Protein AF-A0A7D9IBE4-F1 (afdb_monomer_lite)

Secondary structure (DSSP, 8-state):
-HHHHHHHHHGGGEEEHHHHEEEEEESSHHHHH-GGG-B--S--HHHH-TT-EEESEES-EEEEEEETTT--EEEEEE-SEE--TTTTTTPPPP-HHHHHHTTSPS---S-------EEEEEEEEEE-TTSTTHHHHHHHHTHHHHHHSTT-----TT-TTEEEEEEEEEEEETTEEEEEEEEEEEEEEEEETTTEEEEEEEEEEE-GGGTTSS--

Foldseek 3Di:
DVVVVLVVVQVQQKDQQQVQEWEAQDQFPVSVVDSVRTDTFPDDCVQVNPVSIWGFFHPKHWYWYAPQFQRQTATDIDGPGGHDCVSVVNDHGDPNCCSLVVQAQPDRDHDDDGWDWDDKDKDKDKDALPPPCVVVSVSSVLSSCSRYPPPDDDDDRVDRQKIKMWMWIWTDIPNDIGTGTQWIWIWGFDDDPPGHTDTDIDDTDGDPVNPPPPPD

Organism: Paramuricea clavata (NCBI:txid317549)

Radius of gyration: 20.22 Å; chains: 1; bounding box: 66×34×60 Å

Sequence (216 aa):
MAVTLANNKLEEYKCDANSALHIKLVTNEKDVFDQDKSFHPDMSHQVFGDSEVIFGYKNLEVQLYYHAGSLLTYLGVKYDGMVDKSFSEGVEPDDIISKVADFLAPGCCSNLDHYTVAEQTYQVYKADVTTPNFRKYHKRLQTFVLWYIDAASFLDMDDDRWDFFLMYKKFREAGTTTYSIVGYMTAYRYYAYPDMKRPRISQFLILPPFQKIGLG

pLDDT: mean 82.36, std 15.06, range [28.06, 96.75]

Structure (mmCIF, N/CA/C/O backbone):
data_AF-A0A7D9IBE4-F1
#
_entry.id   AF-A0A7D9IBE4-F1
#
loop_
_atom_site.group_PDB
_atom_site.id
_atom_site.type_symbol
_atom_site.label_atom_id
_atom_site.label_alt_id
_atom_site.label_comp_id
_atom_site.label_asym_id
_atom_site.label_entity_id
_atom_site.label_seq_id
_atom_site.pdbx_PDB_ins_code
_atom_site.Cartn_x
_atom_site.Cartn_y
_atom_site.Cartn_z
_atom_site.occupancy
_atom_site.B_iso_or_equiv
_atom_site.auth_seq_id
_atom_site.auth_comp_id
_atom_site.auth_asym_id
_atom_site.auth_atom_id
_atom_site.pdbx_PDB_model_num
ATOM 1 N N . MET A 1 1 ? -40.081 1.923 17.343 1.00 46.16 1 MET A N 1
ATOM 2 C CA . MET A 1 1 ? -39.289 2.815 18.221 1.00 46.16 1 MET A CA 1
ATOM 3 C C . MET A 1 1 ? -38.057 2.125 18.811 1.00 46.16 1 MET A C 1
ATOM 5 O O . MET A 1 1 ? -36.990 2.699 18.679 1.00 46.16 1 MET A O 1
ATOM 9 N N . ALA A 1 2 ? -38.137 0.909 19.374 1.00 49.31 2 ALA A N 1
ATOM 10 C CA . ALA A 1 2 ? -36.952 0.203 19.904 1.00 49.31 2 ALA A CA 1
ATOM 11 C C . ALA A 1 2 ? -35.916 -0.201 18.825 1.00 49.31 2 ALA A C 1
ATOM 13 O O . ALA A 1 2 ? -34.731 0.061 18.994 1.00 49.31 2 ALA A O 1
ATOM 14 N N . VAL A 1 3 ? -36.365 -0.731 17.680 1.00 50.78 3 VAL A N 1
ATOM 15 C CA . VAL A 1 3 ? -35.491 -1.119 16.545 1.00 50.78 3 VAL A CA 1
ATOM 16 C C . VAL A 1 3 ? -34.743 0.087 15.953 1.00 50.78 3 VAL A C 1
ATOM 18 O O . VAL A 1 3 ? -33.579 -0.001 15.587 1.00 50.78 3 VAL A O 1
ATOM 21 N N . THR A 1 4 ? -35.385 1.257 15.927 1.00 50.75 4 THR A N 1
ATOM 22 C CA . THR A 1 4 ? -34.812 2.502 15.389 1.00 50.75 4 THR A CA 1
ATOM 23 C C . THR A 1 4 ? -33.720 3.084 16.297 1.00 50.75 4 THR A C 1
ATOM 25 O O . THR A 1 4 ? -32.778 3.690 15.804 1.00 50.75 4 THR A O 1
ATOM 28 N N . LEU A 1 5 ? -33.819 2.875 17.617 1.00 50.22 5 LEU A N 1
ATOM 29 C CA . LEU A 1 5 ? -32.806 3.283 18.600 1.00 50.22 5 LEU A CA 1
ATOM 30 C C . LEU A 1 5 ? -31.610 2.318 18.646 1.00 50.22 5 LEU A C 1
ATOM 32 O O . LEU A 1 5 ? -30.493 2.767 18.883 1.00 50.22 5 LEU A O 1
ATOM 36 N N . ALA A 1 6 ? -31.834 1.018 18.415 1.00 54.47 6 ALA A N 1
ATOM 37 C CA . ALA A 1 6 ? -30.772 0.013 18.330 1.00 54.47 6 ALA A CA 1
ATOM 38 C C . ALA A 1 6 ? -29.918 0.189 17.063 1.00 54.47 6 ALA A C 1
ATOM 40 O O . ALA A 1 6 ? -28.696 0.243 17.168 1.00 54.47 6 ALA A O 1
ATOM 41 N N . ASN A 1 7 ? -30.548 0.410 15.898 1.00 58.00 7 ASN A N 1
ATOM 42 C CA . ASN A 1 7 ? -29.823 0.718 14.657 1.00 58.00 7 ASN A CA 1
ATOM 43 C C . ASN A 1 7 ? -28.928 1.955 14.816 1.00 58.00 7 ASN A C 1
ATOM 45 O O . ASN A 1 7 ? -27.759 1.916 14.460 1.00 58.00 7 ASN A O 1
ATOM 49 N N . ASN A 1 8 ? -29.439 3.022 15.438 1.00 62.88 8 ASN A N 1
ATOM 50 C CA . ASN A 1 8 ? -28.690 4.271 15.611 1.00 62.88 8 ASN A CA 1
ATOM 51 C C . ASN A 1 8 ? -27.482 4.143 16.567 1.00 62.88 8 ASN A C 1
ATOM 53 O O . ASN A 1 8 ? -26.588 4.981 16.537 1.00 62.88 8 ASN A O 1
ATOM 57 N N . LYS A 1 9 ? -27.447 3.105 17.417 1.00 71.25 9 LYS A N 1
ATOM 58 C CA . LYS A 1 9 ? -26.309 2.791 18.301 1.00 71.25 9 LYS A CA 1
ATOM 59 C C . LYS A 1 9 ? -25.254 1.897 17.650 1.00 71.25 9 LYS A C 1
ATOM 61 O O . LYS A 1 9 ? -24.138 1.846 18.142 1.00 71.25 9 LYS A O 1
ATOM 66 N N . LEU A 1 10 ? -25.589 1.172 16.584 1.00 83.38 10 LEU A N 1
ATOM 67 C CA . LEU A 1 10 ? -24.620 0.345 15.858 1.00 83.38 10 LEU A CA 1
ATOM 68 C C . LEU A 1 10 ? -23.901 1.131 14.758 1.00 83.38 10 LEU A C 1
ATOM 70 O O . LEU A 1 10 ? -22.798 0.756 14.376 1.00 83.38 10 LEU A O 1
ATOM 74 N N . GLU A 1 11 ? -24.483 2.238 14.291 1.00 85.69 11 GLU A N 1
ATOM 75 C CA . GLU A 1 11 ? -23.843 3.121 13.307 1.00 85.69 11 GLU A CA 1
ATOM 76 C C . GLU A 1 11 ? -22.510 3.700 13.806 1.00 85.69 11 GLU A C 1
ATOM 78 O O . GLU A 1 11 ? -21.566 3.790 13.034 1.00 85.69 11 GLU A O 1
ATOM 83 N N . GLU A 1 12 ? -22.370 4.001 15.102 1.00 89.31 12 GLU A N 1
ATOM 84 C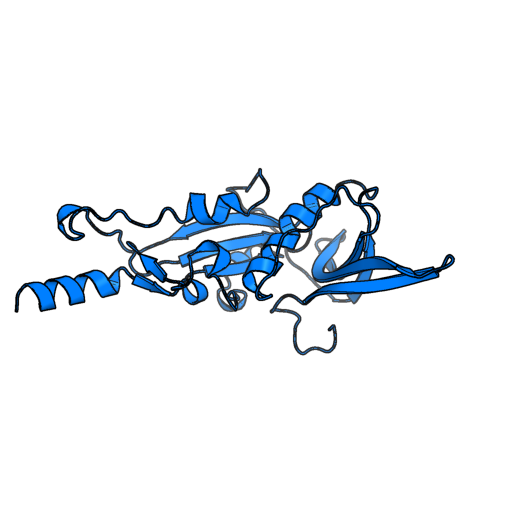 CA . GLU A 1 12 ? -21.091 4.471 15.674 1.00 89.31 12 GLU A CA 1
ATOM 85 C C . GLU A 1 12 ? -19.975 3.408 15.678 1.00 89.31 12 GLU A C 1
ATOM 87 O O . GLU A 1 12 ? -18.822 3.740 15.944 1.00 89.31 12 GLU A O 1
ATOM 92 N N . TYR A 1 13 ? -20.307 2.145 15.387 1.00 91.94 13 TYR A N 1
ATOM 93 C CA . TYR A 1 13 ? -19.353 1.043 15.240 1.00 91.94 13 TYR A CA 1
ATOM 94 C C . TYR A 1 13 ? -19.076 0.684 13.775 1.00 91.94 13 TYR A C 1
ATOM 96 O O . TYR A 1 13 ? -18.416 -0.321 13.508 1.00 91.94 13 TYR A O 1
ATOM 104 N N . LYS A 1 14 ? -19.607 1.455 12.822 1.00 93.31 14 LYS A N 1
ATOM 105 C CA . LYS A 1 14 ? -19.273 1.335 11.404 1.00 93.31 14 LYS A CA 1
ATOM 106 C C . LYS A 1 14 ? -18.267 2.416 11.054 1.00 93.31 14 LYS A C 1
ATOM 108 O O . LYS A 1 14 ? -18.533 3.603 11.222 1.00 93.31 14 LYS A O 1
ATOM 113 N N . CYS A 1 15 ? -17.114 2.002 10.561 1.00 94.88 15 CYS A N 1
ATOM 114 C CA . CYS A 1 15 ? -16.086 2.903 10.070 1.00 94.88 15 CYS A CA 1
ATOM 115 C C . CYS A 1 15 ? -15.947 2.725 8.562 1.00 94.88 15 CYS A C 1
ATOM 117 O O . CYS A 1 15 ? -15.924 1.600 8.070 1.00 94.88 15 CYS A O 1
ATOM 119 N N . ASP A 1 16 ? -15.844 3.832 7.834 1.00 96.75 16 ASP A N 1
ATOM 120 C CA . ASP A 1 16 ? -15.422 3.802 6.437 1.00 96.75 16 ASP A CA 1
ATOM 121 C C . ASP A 1 16 ? -13.960 3.328 6.381 1.00 96.75 16 ASP A C 1
ATOM 123 O O . ASP A 1 16 ? -13.085 3.866 7.061 1.00 96.75 16 ASP A O 1
ATOM 127 N N . ALA A 1 17 ? -13.703 2.267 5.622 1.00 95.56 17 ALA A N 1
ATOM 128 C CA . ALA A 1 17 ? -12.411 1.599 5.577 1.00 95.56 17 ALA A CA 1
ATOM 129 C C . ALA A 1 17 ? -11.320 2.491 4.971 1.00 95.56 17 ALA A C 1
ATOM 131 O O . ALA A 1 17 ? -10.169 2.438 5.410 1.00 95.56 17 ALA A O 1
ATOM 132 N N .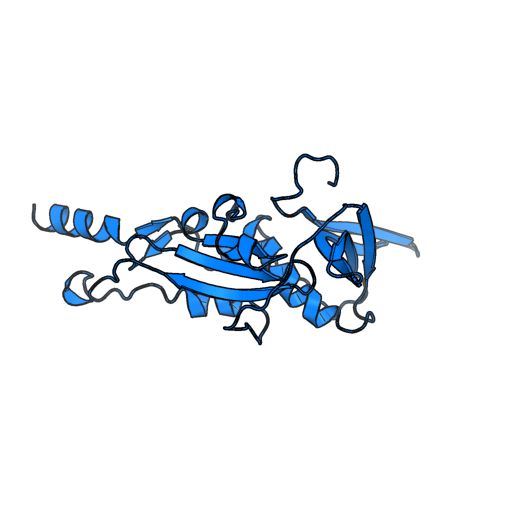 ASN A 1 18 ? -11.679 3.330 3.994 1.00 96.12 18 ASN A N 1
ATOM 133 C CA . ASN A 1 18 ? -10.719 4.184 3.305 1.00 96.12 18 ASN A CA 1
ATOM 134 C C . ASN A 1 18 ? -10.178 5.278 4.238 1.00 96.12 18 ASN A C 1
ATOM 136 O O . ASN A 1 18 ? -8.977 5.533 4.281 1.00 96.12 18 ASN A O 1
ATOM 140 N N . SER A 1 19 ? -11.049 5.876 5.047 1.00 95.75 19 SER A N 1
ATOM 141 C CA . SER A 1 19 ? -10.667 6.856 6.067 1.00 95.75 19 SER A CA 1
ATOM 142 C C . SER A 1 19 ? -10.036 6.222 7.309 1.00 95.75 19 SER A C 1
ATOM 144 O O . SER A 1 19 ? -9.113 6.806 7.871 1.00 95.75 19 SER A O 1
ATOM 146 N N . ALA A 1 20 ? -10.466 5.024 7.716 1.00 95.69 20 ALA A N 1
ATOM 147 C CA . ALA A 1 20 ? -9.906 4.329 8.877 1.00 95.69 20 ALA A CA 1
ATOM 148 C C . ALA A 1 20 ? -8.494 3.767 8.631 1.00 95.69 20 ALA A C 1
ATOM 150 O O . ALA A 1 20 ? -7.743 3.566 9.587 1.00 95.69 20 ALA A O 1
ATOM 151 N N . LEU A 1 21 ? -8.116 3.485 7.377 1.00 95.81 21 LEU A N 1
ATOM 152 C CA . LEU A 1 21 ? -6.794 2.964 7.028 1.00 95.81 21 LEU A CA 1
ATOM 153 C C . LEU A 1 21 ? -5.781 4.096 6.819 1.00 95.81 21 LEU A C 1
ATOM 155 O O . LEU A 1 21 ? -5.838 4.839 5.842 1.00 95.81 21 LEU A O 1
ATOM 159 N N . HIS A 1 22 ? -4.801 4.172 7.713 1.00 95.19 22 HIS A N 1
ATOM 160 C CA . HIS A 1 22 ? -3.710 5.138 7.694 1.00 95.19 22 HIS A CA 1
ATOM 161 C C . HIS A 1 22 ? -2.424 4.493 7.179 1.00 95.19 22 HIS A C 1
ATOM 163 O O . HIS A 1 22 ? -1.788 3.692 7.871 1.00 95.19 22 HIS A O 1
ATOM 169 N N . ILE A 1 23 ? -2.012 4.875 5.971 1.00 94.62 23 ILE A N 1
ATOM 170 C CA . ILE A 1 23 ? -0.797 4.377 5.327 1.00 94.62 23 ILE A CA 1
ATOM 171 C C . ILE A 1 23 ? 0.324 5.410 5.461 1.00 94.62 23 ILE A C 1
ATOM 173 O O . ILE A 1 23 ? 0.116 6.602 5.242 1.00 94.62 23 ILE A O 1
ATOM 177 N N . LYS A 1 24 ? 1.541 4.964 5.802 1.00 92.06 24 LYS A N 1
ATOM 178 C CA . LYS A 1 24 ? 2.731 5.835 5.872 1.00 92.06 24 LYS A CA 1
ATOM 179 C C . LYS A 1 24 ? 3.953 5.200 5.228 1.00 92.06 24 LYS A C 1
ATOM 181 O O . LYS A 1 24 ? 4.199 4.006 5.384 1.00 92.06 24 LYS A O 1
ATOM 186 N N . LEU A 1 25 ? 4.767 6.037 4.585 1.00 87.19 25 LEU A N 1
ATOM 187 C CA . LEU A 1 25 ? 6.150 5.715 4.230 1.00 87.19 25 LEU A CA 1
ATOM 188 C C . LEU A 1 25 ? 7.069 6.331 5.283 1.00 87.19 25 LEU A C 1
ATOM 190 O O . LEU A 1 25 ? 7.409 7.512 5.221 1.00 87.19 25 LEU A O 1
ATOM 194 N N . VAL A 1 26 ? 7.442 5.524 6.268 1.00 82.88 26 VAL A N 1
ATOM 195 C CA . VAL A 1 26 ? 8.263 5.949 7.399 1.00 82.88 26 VAL A CA 1
ATOM 196 C C . VAL A 1 26 ? 9.717 5.972 6.951 1.00 82.88 26 VAL A C 1
ATOM 198 O O . VAL A 1 26 ? 10.293 4.935 6.612 1.00 82.88 26 VAL A O 1
ATOM 201 N N . THR A 1 27 ? 10.296 7.170 6.913 1.00 79.06 27 THR A N 1
ATOM 202 C CA . THR A 1 27 ? 11.745 7.344 6.749 1.00 79.06 27 THR A CA 1
ATOM 203 C C . THR A 1 27 ? 12.436 7.473 8.091 1.00 79.06 27 THR A C 1
ATOM 205 O O . THR A 1 27 ? 13.571 7.049 8.204 1.00 79.06 27 THR A O 1
ATOM 208 N N . ASN A 1 28 ? 11.737 8.036 9.083 1.00 72.31 28 ASN A N 1
ATOM 209 C CA . ASN A 1 28 ? 12.266 8.323 10.406 1.00 72.31 28 ASN A CA 1
ATOM 210 C C . ASN A 1 28 ? 11.213 8.182 11.505 1.00 72.31 28 ASN A C 1
ATOM 212 O O . ASN A 1 28 ? 10.017 8.236 11.238 1.00 72.31 28 ASN A O 1
ATOM 216 N N . GLU A 1 29 ? 11.651 8.086 12.759 1.00 73.88 29 GLU A N 1
ATOM 217 C CA . GLU A 1 29 ? 10.753 7.955 13.915 1.00 73.88 29 GLU A CA 1
ATOM 218 C C . GLU A 1 29 ? 9.739 9.094 14.057 1.00 73.88 29 GLU A C 1
ATOM 220 O O . GLU A 1 29 ? 8.606 8.855 14.468 1.00 73.88 29 GLU A O 1
ATOM 225 N N . LYS A 1 30 ? 10.099 10.332 13.698 1.00 78.00 30 LYS A N 1
ATOM 226 C CA . LYS A 1 30 ? 9.158 11.457 13.794 1.00 78.00 30 LYS A CA 1
ATOM 227 C C . LYS A 1 30 ? 7.992 11.272 12.825 1.00 78.00 30 LYS A C 1
ATOM 229 O O . LYS A 1 30 ? 6.875 11.623 13.180 1.00 78.00 30 LYS A O 1
ATOM 234 N N . ASP A 1 31 ? 8.224 10.648 11.667 1.00 83.81 31 ASP A N 1
ATOM 235 C CA . ASP A 1 31 ? 7.174 10.358 10.679 1.00 83.81 31 ASP A CA 1
ATOM 236 C C . ASP A 1 31 ? 6.079 9.442 11.242 1.00 83.81 31 ASP A C 1
ATOM 238 O O . ASP A 1 31 ? 4.925 9.508 10.824 1.00 83.81 31 ASP A O 1
ATOM 242 N N . VAL A 1 32 ? 6.429 8.587 12.206 1.00 81.31 32 VAL A N 1
ATOM 243 C CA . VAL A 1 32 ? 5.496 7.655 12.855 1.00 81.31 32 VAL A CA 1
ATOM 244 C C . VAL A 1 32 ? 4.415 8.434 13.596 1.00 81.31 32 VAL A C 1
ATOM 246 O O . VAL A 1 32 ? 3.227 8.119 13.482 1.00 81.31 32 VAL A O 1
ATOM 249 N N . PHE A 1 33 ? 4.831 9.478 14.311 1.00 82.62 33 PHE A N 1
ATOM 250 C CA . PHE A 1 33 ? 3.966 10.335 15.119 1.00 82.62 33 PHE A CA 1
ATOM 251 C C . PHE A 1 33 ? 3.384 11.515 14.328 1.00 82.62 33 PHE A C 1
ATOM 253 O O . PHE A 1 33 ? 2.410 12.118 14.766 1.00 82.62 33 PHE A O 1
ATOM 260 N N . ASP A 1 34 ? 3.942 11.819 13.157 1.00 86.62 34 ASP A N 1
ATOM 261 C CA . ASP A 1 34 ? 3.478 12.873 12.258 1.00 86.62 34 ASP A CA 1
ATOM 262 C C . ASP A 1 34 ? 2.220 12.424 11.498 1.00 86.62 34 ASP A C 1
ATOM 264 O O . ASP A 1 34 ? 2.279 11.567 10.609 1.00 86.62 34 ASP A O 1
ATOM 268 N N . GLN A 1 35 ? 1.059 12.955 11.883 1.00 83.75 35 GLN A N 1
ATOM 269 C CA . GLN A 1 35 ? -0.224 12.616 11.261 1.00 83.75 35 GLN A CA 1
ATOM 270 C C . GLN A 1 35 ? -0.324 13.119 9.814 1.00 83.75 35 GLN A C 1
ATOM 272 O O . GLN A 1 35 ? -0.943 12.438 8.998 1.00 83.75 35 GLN A O 1
ATOM 277 N N . ASP A 1 36 ? 0.367 14.208 9.461 1.00 89.19 36 ASP A N 1
ATOM 278 C CA . ASP A 1 36 ? 0.301 14.824 8.127 1.00 89.19 36 ASP A CA 1
ATOM 279 C C . ASP A 1 36 ? 1.000 13.977 7.052 1.00 89.19 36 ASP A C 1
ATOM 281 O O . ASP A 1 36 ? 0.819 14.185 5.852 1.00 89.19 36 ASP A O 1
ATOM 285 N N . LYS A 1 37 ? 1.804 12.993 7.472 1.00 87.56 37 LYS A N 1
ATOM 286 C CA . LYS A 1 37 ? 2.448 12.016 6.579 1.00 87.56 37 LYS A CA 1
ATOM 287 C C . LYS A 1 37 ? 1.604 10.783 6.302 1.00 87.56 37 LYS A C 1
ATOM 289 O O . LYS A 1 37 ? 2.029 9.928 5.520 1.00 87.56 37 LYS A O 1
ATOM 294 N N . SER A 1 38 ? 0.446 10.676 6.950 1.00 92.44 38 SER A N 1
ATOM 295 C CA . SER A 1 38 ? -0.538 9.658 6.620 1.00 92.44 38 SER A CA 1
ATOM 296 C C . SER A 1 38 ? -1.184 9.971 5.282 1.00 92.44 38 SER A C 1
ATOM 298 O O . SER A 1 38 ? -1.536 11.110 4.988 1.00 92.44 38 SER A O 1
ATOM 300 N N . PHE A 1 39 ? -1.385 8.935 4.489 1.00 94.62 39 PHE A N 1
ATOM 301 C CA . PHE A 1 39 ? -2.239 8.976 3.319 1.00 94.62 39 PHE A CA 1
ATOM 302 C C . PHE A 1 39 ? -3.187 7.778 3.353 1.00 94.62 39 PHE A C 1
ATOM 304 O O . PHE A 1 39 ? -2.954 6.807 4.075 1.00 94.62 39 PHE A O 1
ATOM 311 N N . HIS A 1 40 ? -4.272 7.879 2.600 1.00 95.69 40 HIS A N 1
ATOM 312 C CA . HIS A 1 40 ? -5.367 6.918 2.619 1.00 95.69 40 HIS A CA 1
ATOM 313 C C . HIS A 1 40 ? -5.406 6.129 1.306 1.00 95.69 40 HIS A C 1
ATOM 315 O O . HIS A 1 40 ? -4.880 6.610 0.291 1.00 95.69 40 HIS A O 1
ATOM 321 N N . PRO A 1 41 ? -5.938 4.899 1.309 1.00 94.62 41 PRO A N 1
ATOM 322 C CA . PRO A 1 41 ? -6.287 4.210 0.073 1.00 94.62 41 PRO A CA 1
ATOM 323 C C . PRO A 1 41 ? -7.354 5.004 -0.699 1.00 94.62 41 PRO A C 1
ATOM 325 O O . PRO A 1 41 ? -8.192 5.674 -0.096 1.00 94.62 41 PRO A O 1
ATOM 328 N N . ASP A 1 42 ? -7.335 4.904 -2.029 1.00 92.06 42 ASP A N 1
ATOM 329 C CA . ASP A 1 42 ? -8.443 5.408 -2.855 1.00 92.06 42 ASP A CA 1
ATOM 330 C C . ASP A 1 42 ? -9.616 4.416 -2.854 1.00 92.06 42 ASP A C 1
ATOM 332 O O . ASP A 1 42 ? -10.765 4.803 -3.051 1.00 92.06 42 ASP A O 1
ATOM 336 N N . MET A 1 43 ? -9.307 3.134 -2.647 1.00 93.31 43 MET A N 1
ATOM 337 C CA . MET A 1 43 ? -10.255 2.029 -2.594 1.00 93.31 43 MET A CA 1
ATOM 338 C C . MET A 1 43 ? -9.736 0.928 -1.674 1.00 93.31 43 MET A C 1
ATOM 340 O O . MET A 1 43 ? -8.533 0.698 -1.563 1.00 93.31 43 MET A O 1
ATOM 344 N N . SER A 1 44 ? -10.645 0.206 -1.041 1.00 93.81 44 SER A N 1
ATOM 345 C CA . SER A 1 44 ? -10.340 -0.874 -0.108 1.00 93.81 44 SER A CA 1
ATOM 346 C C . SER A 1 44 ? -11.283 -2.072 -0.231 1.00 93.81 44 SER A C 1
ATOM 348 O O . SER A 1 44 ? -11.151 -3.039 0.523 1.00 93.81 44 SER A O 1
ATOM 350 N N . HIS A 1 45 ? -12.174 -2.066 -1.228 1.00 91.25 45 HIS A N 1
ATOM 351 C CA . HIS A 1 45 ? -13.156 -3.123 -1.471 1.00 91.25 45 HIS A CA 1
ATOM 352 C C . HIS A 1 45 ? -12.537 -4.509 -1.671 1.00 91.25 45 HIS A C 1
ATOM 354 O O . HIS A 1 45 ? -13.126 -5.516 -1.287 1.00 91.25 45 HIS A O 1
ATOM 360 N N . GLN A 1 46 ? -11.317 -4.578 -2.208 1.00 88.56 46 GLN A N 1
ATOM 361 C CA . GLN A 1 46 ? -10.604 -5.845 -2.377 1.00 88.56 46 GLN A CA 1
ATOM 362 C C . GLN A 1 46 ? -10.220 -6.503 -1.040 1.00 88.56 46 GLN A C 1
ATOM 364 O O . GLN A 1 46 ? -9.999 -7.712 -1.002 1.00 88.56 46 GLN A O 1
ATOM 369 N N . VAL A 1 47 ? -10.156 -5.729 0.050 1.00 90.38 47 VAL A N 1
ATOM 370 C CA . VAL A 1 47 ? -9.776 -6.201 1.393 1.00 90.38 47 VAL A CA 1
ATOM 371 C C . VAL A 1 47 ? -10.964 -6.204 2.357 1.00 90.38 47 VAL A C 1
ATOM 373 O O . VAL A 1 47 ? -11.144 -7.161 3.110 1.00 90.38 47 VAL A O 1
ATOM 376 N N . PHE A 1 48 ? -11.800 -5.165 2.329 1.00 93.19 48 PHE A N 1
ATOM 377 C CA . PHE A 1 48 ? -12.936 -5.009 3.247 1.00 93.19 48 PHE A CA 1
ATOM 378 C C . PHE A 1 48 ? -14.306 -5.258 2.595 1.00 93.19 48 PHE A C 1
ATOM 380 O O . PHE A 1 48 ? -15.332 -5.094 3.251 1.00 93.19 48 PHE A O 1
ATOM 387 N N . GLY A 1 49 ? -14.333 -5.729 1.345 1.00 91.38 49 GLY A N 1
ATOM 388 C CA . GLY A 1 49 ? -15.554 -6.016 0.592 1.00 91.38 49 GLY A CA 1
ATOM 389 C C . GLY A 1 49 ? -16.196 -4.770 -0.023 1.00 91.38 49 GLY A C 1
ATOM 390 O O . GLY A 1 49 ? -15.847 -3.643 0.313 1.00 91.38 49 GLY A O 1
ATOM 391 N N . ASP A 1 50 ? -17.171 -4.978 -0.909 1.00 91.31 50 ASP A N 1
ATOM 392 C CA . ASP A 1 50 ? -17.751 -3.940 -1.784 1.00 91.31 50 ASP A CA 1
ATOM 393 C C . ASP A 1 50 ? -18.327 -2.713 -1.062 1.00 91.31 50 ASP A C 1
ATOM 395 O O . ASP A 1 50 ? -18.443 -1.647 -1.660 1.00 91.31 50 ASP A O 1
ATOM 399 N N . SER A 1 51 ? -18.717 -2.848 0.210 1.00 92.31 51 SER A N 1
ATOM 400 C CA . SER A 1 51 ? -19.224 -1.720 0.995 1.00 92.31 51 SER A CA 1
ATOM 401 C C . SER A 1 51 ? -18.128 -0.812 1.548 1.00 92.31 51 SER A C 1
ATOM 403 O O . SER A 1 51 ? -18.468 0.268 2.011 1.00 92.31 51 SER A O 1
ATOM 405 N N . GLU A 1 52 ? -16.864 -1.253 1.561 1.00 94.31 52 GLU A N 1
ATOM 406 C CA . GLU A 1 52 ? -15.717 -0.519 2.125 1.00 94.31 52 GLU A CA 1
ATOM 407 C C . GLU A 1 52 ? -15.984 -0.019 3.555 1.00 94.31 52 GLU A C 1
ATOM 409 O O . GLU A 1 52 ? -15.600 1.078 3.950 1.00 94.31 52 GLU A O 1
ATOM 414 N N . VAL A 1 53 ? -16.669 -0.845 4.350 1.00 95.50 53 VAL A N 1
ATOM 415 C CA . VAL A 1 53 ? -17.052 -0.550 5.734 1.00 95.50 53 VAL A CA 1
ATOM 416 C C . VAL A 1 53 ? -16.481 -1.627 6.637 1.00 95.50 53 VAL A C 1
ATOM 418 O O . VAL A 1 53 ? -16.635 -2.815 6.367 1.00 95.50 53 VAL A O 1
ATOM 421 N N . ILE A 1 54 ? -15.865 -1.190 7.729 1.00 95.69 54 ILE A N 1
ATOM 422 C CA . ILE A 1 54 ? -15.389 -2.039 8.815 1.00 95.69 54 ILE A CA 1
ATOM 423 C C . ILE A 1 54 ? -16.387 -1.934 9.963 1.00 95.69 54 ILE A C 1
ATOM 425 O O . ILE A 1 54 ? -16.682 -0.837 10.445 1.00 95.69 54 ILE A O 1
ATOM 429 N N . PHE A 1 55 ? -16.911 -3.071 10.408 1.00 94.75 55 PHE A N 1
ATOM 430 C CA . PHE A 1 55 ? -17.877 -3.142 11.495 1.00 94.75 55 PHE A CA 1
ATOM 431 C C . PHE A 1 55 ? -17.241 -3.577 12.819 1.00 94.75 55 PHE A C 1
ATOM 433 O O . PHE A 1 55 ? -16.401 -4.473 12.881 1.00 94.75 55 PHE A O 1
ATOM 440 N N . GLY A 1 56 ? -17.730 -2.981 13.905 1.00 93.31 56 GLY A N 1
ATOM 441 C CA . GLY A 1 56 ? -17.519 -3.438 15.273 1.00 93.31 56 GLY A CA 1
ATOM 442 C C . GLY A 1 56 ? -16.584 -2.571 16.108 1.00 93.31 56 GLY A C 1
ATOM 443 O O . GLY A 1 56 ? -16.312 -2.935 17.251 1.00 93.31 56 GLY A O 1
ATOM 444 N N . TYR A 1 57 ? -16.140 -1.420 15.599 1.00 94.75 57 TYR A N 1
ATOM 445 C CA . TYR A 1 57 ? -15.140 -0.571 16.253 1.00 94.75 57 TYR A CA 1
ATOM 446 C C . TYR A 1 57 ? -15.564 0.897 16.264 1.00 94.75 57 TYR A C 1
ATOM 448 O O . TYR A 1 57 ? -16.049 1.407 15.260 1.00 94.75 57 TYR A O 1
ATOM 456 N N . LYS A 1 58 ? -15.350 1.587 17.390 1.00 93.00 58 LYS A N 1
ATOM 457 C CA . LYS A 1 58 ? -15.496 3.047 17.489 1.00 93.00 58 LYS A CA 1
ATOM 458 C C . LYS A 1 58 ? -14.154 3.727 17.290 1.00 93.00 58 LYS A C 1
ATOM 460 O O . LYS A 1 58 ? -13.176 3.305 17.908 1.00 93.00 58 LYS A O 1
ATOM 465 N N . ASN A 1 59 ? -14.142 4.819 16.524 1.00 92.00 59 ASN A N 1
ATOM 466 C CA . ASN A 1 59 ? -12.944 5.623 16.252 1.00 92.00 59 ASN A CA 1
ATOM 467 C C . ASN A 1 59 ? -11.763 4.740 15.824 1.00 92.00 59 ASN A C 1
ATOM 469 O O . ASN A 1 59 ? -10.678 4.794 16.400 1.00 92.00 59 ASN A O 1
ATOM 473 N N . LEU A 1 60 ? -12.031 3.854 14.865 1.00 96.12 60 LEU A N 1
ATOM 474 C CA . LEU A 1 60 ? -11.056 2.898 14.373 1.00 96.12 60 LEU A CA 1
ATOM 475 C C . LEU A 1 60 ? -9.934 3.604 13.603 1.00 96.12 60 LEU A C 1
ATOM 477 O O . LEU A 1 60 ? -10.195 4.369 12.679 1.00 96.12 60 LEU A O 1
ATOM 481 N N . GLU A 1 61 ? -8.695 3.257 13.933 1.00 94.94 61 GLU A N 1
ATOM 482 C CA . GLU A 1 61 ? -7.487 3.629 13.202 1.00 94.94 61 GLU A CA 1
ATOM 483 C C . GLU A 1 61 ? -6.688 2.351 12.900 1.00 94.94 61 GLU A C 1
ATOM 485 O O . GLU A 1 61 ? -6.129 1.707 13.795 1.00 94.94 61 GLU A O 1
ATOM 490 N N . VAL A 1 62 ? -6.625 1.975 11.623 1.00 93.75 62 VAL A N 1
ATOM 491 C CA . VAL A 1 62 ? -5.798 0.871 11.126 1.00 93.75 62 VAL A CA 1
ATOM 492 C C . VAL A 1 62 ? -4.491 1.456 10.602 1.00 93.75 62 VAL A C 1
ATOM 494 O O . VAL A 1 62 ? -4.461 2.155 9.597 1.00 93.75 62 VAL A O 1
ATOM 497 N N . GLN A 1 63 ? -3.391 1.184 11.291 1.00 92.12 63 GLN A N 1
ATOM 498 C CA . GLN A 1 63 ? -2.070 1.729 11.000 1.00 92.12 63 GLN A CA 1
ATOM 499 C C . GLN A 1 63 ? -1.278 0.756 10.128 1.00 92.12 63 GLN A C 1
ATOM 501 O O . GLN A 1 63 ? -0.798 -0.262 10.625 1.00 92.12 63 GLN A O 1
ATOM 506 N N . LEU A 1 64 ? -1.105 1.077 8.847 1.00 90.19 64 LEU A N 1
ATOM 507 C CA . LEU A 1 64 ? -0.349 0.266 7.895 1.00 90.19 64 LEU A CA 1
ATOM 508 C C . LEU A 1 64 ? 0.907 1.016 7.438 1.00 90.19 64 LEU A C 1
ATOM 510 O O . LEU A 1 64 ? 0.911 1.767 6.462 1.00 90.19 64 LEU A O 1
ATOM 514 N N . TYR A 1 65 ? 1.997 0.853 8.182 1.00 90.06 65 TYR A N 1
ATOM 515 C CA . TYR A 1 65 ? 3.216 1.633 7.974 1.00 90.06 65 TYR A CA 1
ATOM 516 C C . TYR A 1 65 ? 4.282 0.806 7.272 1.00 90.06 65 TYR A C 1
ATOM 518 O O . TYR A 1 65 ? 4.546 -0.338 7.633 1.00 90.06 65 TYR A O 1
ATOM 526 N N . TYR A 1 66 ? 4.937 1.412 6.288 1.00 85.12 66 TYR A N 1
ATOM 527 C CA . TYR A 1 66 ? 6.022 0.802 5.538 1.00 85.12 66 TYR A CA 1
ATOM 528 C C . TYR A 1 66 ? 7.304 1.581 5.776 1.00 85.12 66 TYR A C 1
ATOM 530 O O . TYR A 1 66 ? 7.341 2.799 5.597 1.00 85.12 66 TYR A O 1
ATOM 538 N N . HIS A 1 67 ? 8.389 0.880 6.095 1.00 81.12 67 HIS A N 1
ATOM 539 C CA . HIS A 1 67 ? 9.710 1.482 5.996 1.00 81.12 67 HIS A CA 1
ATOM 540 C C . HIS A 1 67 ? 9.962 1.881 4.536 1.00 81.12 67 HIS A C 1
ATOM 542 O O . HIS A 1 67 ? 9.948 1.032 3.638 1.00 81.12 67 HIS A O 1
ATOM 548 N N . ALA A 1 68 ? 10.253 3.157 4.301 1.00 81.19 68 ALA A N 1
ATOM 549 C CA . ALA A 1 68 ? 10.211 3.753 2.972 1.00 81.19 68 ALA A CA 1
ATOM 550 C C . ALA A 1 68 ? 11.154 3.079 1.953 1.00 81.19 68 ALA A C 1
ATOM 552 O O . ALA A 1 68 ? 10.835 2.996 0.773 1.00 81.19 68 ALA A O 1
ATOM 553 N N . GLY A 1 69 ? 12.302 2.554 2.394 1.00 73.56 69 GLY A N 1
ATOM 554 C CA . GLY A 1 69 ? 13.232 1.811 1.533 1.00 73.56 69 GLY A CA 1
ATOM 555 C C . GLY A 1 69 ? 12.879 0.337 1.348 1.00 73.56 69 GLY A C 1
ATOM 556 O O . GLY A 1 69 ? 12.512 -0.095 0.260 1.00 73.56 69 GLY A O 1
ATOM 557 N N . SER A 1 70 ? 13.023 -0.451 2.418 1.00 70.88 70 SER A N 1
ATOM 558 C CA . SER A 1 70 ? 12.857 -1.912 2.428 1.00 70.88 70 SER A CA 1
ATOM 559 C C . SER A 1 70 ? 11.417 -2.425 2.280 1.00 70.88 70 SER A C 1
ATOM 561 O O . SER A 1 70 ? 11.243 -3.615 1.989 1.00 70.88 70 SER A O 1
ATOM 563 N N . LEU A 1 71 ? 10.412 -1.567 2.494 1.00 81.19 71 LEU A N 1
ATOM 564 C CA . LEU A 1 71 ? 8.993 -1.915 2.607 1.00 81.19 71 LEU A CA 1
ATOM 565 C C . LEU A 1 71 ? 8.676 -2.913 3.727 1.00 81.19 71 LEU A C 1
ATOM 567 O O . LEU A 1 71 ? 7.663 -3.597 3.651 1.00 81.19 71 LEU A O 1
ATOM 571 N N . LEU A 1 72 ? 9.525 -3.035 4.755 1.00 76.12 72 LEU A N 1
ATOM 572 C CA . LEU A 1 72 ? 9.138 -3.750 5.976 1.00 76.12 72 LEU A CA 1
ATOM 573 C C . LEU A 1 72 ? 7.873 -3.116 6.556 1.00 76.12 72 LEU A C 1
ATOM 575 O O . LEU A 1 72 ? 7.805 -1.893 6.678 1.00 76.12 72 LEU A O 1
ATOM 579 N N . THR A 1 73 ? 6.890 -3.958 6.865 1.00 77.31 73 THR A N 1
ATOM 580 C CA . THR A 1 73 ? 5.530 -3.528 7.184 1.00 77.31 73 THR A CA 1
ATOM 581 C C . THR A 1 73 ? 5.251 -3.696 8.670 1.00 77.31 73 THR A C 1
ATOM 583 O O . THR A 1 73 ? 5.542 -4.743 9.255 1.00 77.31 73 THR A O 1
ATOM 586 N N . TYR A 1 74 ? 4.666 -2.658 9.250 1.00 82.75 74 TYR A N 1
ATOM 587 C CA . TYR A 1 74 ? 4.029 -2.654 10.556 1.00 82.75 74 TYR A CA 1
ATOM 588 C C . TYR A 1 74 ? 2.514 -2.551 10.350 1.00 82.75 74 TYR A C 1
ATOM 590 O O . TYR A 1 74 ? 2.057 -1.718 9.565 1.00 82.75 74 TYR A O 1
ATOM 598 N N . LEU A 1 75 ? 1.759 -3.393 11.058 1.00 84.00 75 LEU A N 1
ATOM 599 C CA . LEU A 1 75 ? 0.300 -3.359 11.108 1.00 84.00 75 LEU A CA 1
ATOM 600 C C . LEU A 1 75 ? -0.133 -3.186 12.565 1.00 84.00 75 LEU A C 1
ATOM 602 O O . LEU A 1 75 ? 0.123 -4.057 13.396 1.00 84.00 75 LEU A O 1
ATOM 606 N N . GLY A 1 76 ? -0.774 -2.062 12.866 1.00 85.12 76 GLY A N 1
ATOM 607 C CA . GLY A 1 76 ? -1.366 -1.764 14.167 1.00 85.12 76 GLY A CA 1
ATOM 608 C C . GLY A 1 76 ? -2.852 -1.459 14.034 1.00 85.12 76 GLY A C 1
ATOM 609 O O . GLY A 1 76 ? -3.294 -0.961 13.005 1.00 85.12 76 GLY A O 1
ATOM 610 N N . VAL A 1 77 ? -3.629 -1.738 15.077 1.00 90.38 77 VAL A N 1
ATOM 611 C CA . VAL A 1 77 ? -5.061 -1.418 15.133 1.00 90.38 77 VAL A CA 1
ATOM 612 C C . VAL A 1 77 ? -5.331 -0.696 16.447 1.00 90.38 77 VAL A C 1
ATOM 614 O O . VAL A 1 77 ? -4.951 -1.188 17.511 1.00 90.38 77 VAL A O 1
ATOM 617 N N . LYS A 1 78 ? -5.963 0.474 16.375 1.00 91.69 78 LYS A N 1
ATOM 618 C CA . LYS A 1 78 ? -6.402 1.260 17.533 1.00 91.69 78 LYS A CA 1
ATOM 619 C C . LYS A 1 78 ? -7.885 1.570 17.405 1.00 91.69 78 LYS A C 1
ATOM 621 O O . LYS A 1 78 ? -8.379 1.767 16.303 1.00 91.69 78 LYS A O 1
ATOM 626 N N . TYR A 1 79 ? -8.583 1.608 18.528 1.00 95.38 79 TYR A N 1
ATOM 627 C CA . TYR A 1 79 ? -9.998 1.954 18.602 1.00 95.38 79 TYR A CA 1
ATOM 628 C C . TYR A 1 79 ? -10.341 2.370 20.033 1.00 95.38 79 TYR A C 1
ATOM 630 O O . TYR A 1 79 ? -9.709 1.914 20.988 1.00 95.38 79 TYR A O 1
ATOM 638 N N . ASP A 1 80 ? -11.380 3.184 20.182 1.00 94.19 80 ASP A N 1
ATOM 639 C CA . ASP A 1 80 ? -11.853 3.658 21.490 1.00 94.19 80 ASP A CA 1
ATOM 640 C C . ASP A 1 80 ? -12.830 2.676 22.147 1.00 94.19 80 ASP A C 1
ATOM 642 O O . ASP A 1 80 ? -13.051 2.699 23.359 1.00 94.19 80 ASP A O 1
ATOM 646 N N . GLY A 1 81 ? -13.428 1.788 21.353 1.00 89.44 81 GLY A N 1
ATOM 647 C CA . GLY A 1 81 ? -14.324 0.752 21.844 1.00 89.44 81 GLY A CA 1
ATOM 648 C C . GLY A 1 81 ? -14.621 -0.301 20.787 1.00 89.44 81 GLY A C 1
ATOM 649 O O . GLY A 1 81 ? -14.551 -0.030 19.592 1.00 89.44 81 GLY A O 1
ATOM 650 N N . MET A 1 82 ? -14.978 -1.497 21.245 1.00 90.75 82 MET A N 1
ATOM 651 C CA . MET A 1 82 ? -15.401 -2.616 20.405 1.00 90.75 82 MET A CA 1
ATOM 652 C C . MET A 1 82 ? -16.858 -2.958 20.722 1.00 90.75 82 MET A C 1
ATOM 654 O O . MET A 1 82 ? -17.299 -2.768 21.860 1.00 90.75 82 MET A O 1
ATOM 658 N N . VAL A 1 83 ? -17.625 -3.389 19.721 1.00 89.56 83 VAL A N 1
ATOM 659 C CA . VAL A 1 83 ? -19.039 -3.724 19.911 1.00 89.56 83 VAL A CA 1
ATOM 660 C C . VAL A 1 83 ? -19.170 -4.938 20.829 1.00 89.56 83 VAL A C 1
ATOM 662 O O . VAL A 1 83 ? -18.405 -5.898 20.745 1.00 89.56 83 VAL A O 1
ATOM 665 N N . ASP A 1 84 ? -20.142 -4.883 21.733 1.00 82.12 84 ASP A N 1
ATOM 666 C CA . ASP A 1 84 ? -20.465 -5.998 22.612 1.00 82.12 84 ASP A CA 1
ATOM 667 C C . ASP A 1 84 ? -21.511 -6.896 21.934 1.00 82.12 84 ASP A C 1
ATOM 669 O O . ASP A 1 84 ? -22.527 -6.420 21.416 1.00 82.12 84 ASP A O 1
ATOM 673 N N . LYS A 1 85 ? -21.260 -8.209 21.962 1.00 75.06 85 LYS A N 1
ATOM 674 C CA . LYS A 1 85 ? -22.073 -9.242 21.300 1.00 75.06 85 LYS A CA 1
ATOM 675 C C . LYS A 1 85 ? -23.543 -9.219 21.715 1.00 75.06 85 LYS A C 1
ATOM 677 O O . LYS A 1 85 ? -24.411 -9.612 20.939 1.00 75.06 85 LYS A O 1
ATOM 682 N N . SER A 1 86 ? -23.829 -8.770 22.938 1.00 72.56 86 SER A N 1
ATOM 683 C CA . SER A 1 86 ? -25.195 -8.651 23.454 1.00 72.56 86 SER A CA 1
ATOM 684 C C . SER A 1 86 ? -26.000 -7.540 22.771 1.00 72.56 86 SER A C 1
ATOM 686 O O . SER A 1 86 ? -27.225 -7.629 22.708 1.00 72.56 86 SER A O 1
ATOM 688 N N . PHE A 1 87 ? -25.324 -6.528 22.216 1.00 71.19 87 PHE A N 1
ATOM 689 C CA . PHE A 1 87 ? -25.938 -5.393 21.525 1.00 71.19 87 PHE A CA 1
ATOM 690 C C . PHE A 1 87 ? -25.907 -5.521 19.995 1.00 71.19 87 PHE A C 1
ATOM 692 O O . PHE A 1 87 ? -26.659 -4.816 19.328 1.00 71.19 87 PHE A O 1
ATOM 699 N N . SER A 1 88 ? -25.075 -6.408 19.439 1.00 73.19 88 SER A N 1
ATOM 700 C CA . SER A 1 88 ? -24.943 -6.644 17.992 1.00 73.19 88 SER A CA 1
ATOM 701 C C . SER A 1 88 ? -25.753 -7.835 17.468 1.00 73.19 88 SER A C 1
ATOM 703 O O . SER A 1 88 ? -25.497 -8.301 16.363 1.00 73.19 88 SER A O 1
ATOM 705 N N . GLU A 1 89 ? -26.693 -8.370 18.256 1.00 77.19 89 GLU A N 1
ATOM 706 C CA . GLU A 1 89 ? -27.471 -9.574 17.906 1.00 77.19 89 GLU A CA 1
ATOM 707 C C . GLU A 1 89 ? -26.582 -10.786 17.540 1.00 77.19 89 GLU A C 1
ATOM 709 O O . GLU A 1 89 ? -26.958 -11.643 16.743 1.00 77.19 89 GLU A O 1
ATOM 714 N N . GLY A 1 90 ? -25.388 -10.871 18.141 1.00 74.62 90 GLY A N 1
ATOM 715 C CA . GLY A 1 90 ? -24.421 -11.943 17.893 1.00 74.62 90 GLY A CA 1
ATOM 716 C C . GLY A 1 90 ? -23.513 -11.738 16.675 1.00 74.62 90 GLY A C 1
ATOM 717 O O . GLY A 1 90 ? -22.733 -12.636 16.366 1.00 74.62 90 GLY A O 1
ATOM 718 N N . VAL A 1 91 ? -23.573 -10.586 15.996 1.00 81.44 91 VAL A N 1
ATOM 719 C CA . VAL A 1 91 ? -22.610 -10.242 14.937 1.00 81.44 91 VAL A CA 1
ATOM 720 C C . VAL A 1 91 ? -21.263 -9.882 15.567 1.00 81.44 91 VAL A C 1
ATOM 722 O O . VAL A 1 91 ? -21.186 -9.011 16.438 1.00 81.44 91 VAL A O 1
ATOM 725 N N . GLU A 1 92 ? -20.205 -10.561 15.132 1.00 88.38 92 GLU A N 1
ATOM 726 C CA . GLU A 1 92 ? -18.833 -10.327 15.592 1.00 88.38 92 GLU A CA 1
ATOM 727 C C . GLU A 1 92 ? -18.204 -9.105 14.895 1.00 88.38 92 GLU A C 1
ATOM 729 O O . GLU A 1 92 ? -18.537 -8.828 13.739 1.00 88.38 92 GLU A O 1
ATOM 734 N N . PRO A 1 93 ? -17.280 -8.387 15.562 1.00 90.31 93 PRO A N 1
ATOM 735 C CA . PRO A 1 93 ? -16.430 -7.396 14.908 1.00 90.31 93 PRO A CA 1
ATOM 736 C C . PRO A 1 93 ? -15.621 -8.009 13.760 1.00 90.31 93 PRO A C 1
ATOM 738 O O . PRO A 1 93 ? -15.234 -9.179 13.812 1.00 90.31 93 PRO A O 1
ATOM 741 N N . ASP A 1 94 ? -15.311 -7.200 12.752 1.00 91.62 94 ASP A N 1
ATOM 742 C CA . ASP A 1 94 ? -14.443 -7.616 11.654 1.00 91.62 94 ASP A CA 1
ATOM 743 C C . ASP A 1 94 ? -13.020 -7.927 12.132 1.00 91.62 94 ASP A C 1
ATOM 745 O O . ASP A 1 94 ? -12.367 -7.092 12.751 1.00 91.62 94 ASP A O 1
ATOM 749 N N . ASP A 1 95 ? -12.475 -9.088 11.763 1.00 90.81 95 ASP A N 1
ATOM 750 C CA . ASP A 1 95 ? -11.063 -9.397 12.016 1.00 90.81 95 ASP A CA 1
ATOM 751 C C . ASP A 1 95 ? -10.153 -8.651 11.026 1.00 90.81 95 ASP A C 1
ATOM 753 O O . ASP A 1 95 ? -9.728 -9.177 9.994 1.00 90.81 95 ASP A O 1
ATOM 757 N N . ILE A 1 96 ? -9.883 -7.384 11.344 1.00 89.50 96 ILE A N 1
ATOM 758 C CA . ILE A 1 96 ? -9.061 -6.475 10.537 1.00 89.50 96 ILE A CA 1
ATOM 759 C C . ILE A 1 96 ? -7.657 -7.041 10.328 1.00 89.50 96 ILE A C 1
ATOM 761 O O . ILE A 1 96 ? -7.107 -6.927 9.232 1.00 89.50 96 ILE A O 1
ATOM 765 N N . ILE A 1 97 ? -7.064 -7.638 11.368 1.00 85.50 97 ILE A N 1
ATOM 766 C CA . ILE A 1 97 ? -5.684 -8.121 11.301 1.00 85.50 97 ILE A CA 1
ATOM 767 C C . ILE A 1 97 ? -5.599 -9.248 10.286 1.00 85.50 97 ILE A C 1
ATOM 769 O O . ILE A 1 97 ? -4.761 -9.167 9.395 1.00 85.50 97 ILE A O 1
ATOM 773 N N . SER A 1 98 ? -6.473 -10.252 10.379 1.00 85.94 98 SER A N 1
ATOM 774 C CA . SER A 1 98 ? -6.477 -11.366 9.429 1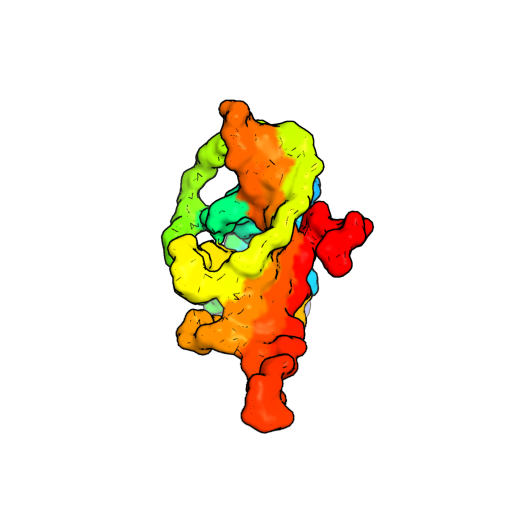.00 85.94 98 SER A CA 1
ATOM 775 C C . SER A 1 98 ? -6.790 -10.888 8.011 1.00 85.94 98 SER A C 1
ATOM 777 O O . SER A 1 98 ? -6.022 -11.176 7.094 1.00 85.94 98 SER A O 1
ATOM 779 N N . LYS A 1 99 ? -7.834 -10.057 7.843 1.00 88.69 99 LYS A N 1
ATOM 780 C CA . LYS A 1 99 ? -8.221 -9.502 6.536 1.00 88.69 99 LYS A CA 1
ATOM 781 C C . LYS A 1 99 ? -7.070 -8.771 5.851 1.00 88.69 99 LYS A C 1
ATOM 783 O O . LYS A 1 99 ? -6.853 -8.976 4.667 1.00 88.69 99 LYS A O 1
ATOM 788 N N . VAL A 1 100 ? -6.321 -7.933 6.569 1.00 83.38 100 VAL A N 1
ATOM 789 C CA . VAL A 1 100 ? -5.183 -7.203 5.988 1.00 83.38 100 VAL A CA 1
ATOM 790 C C . VAL A 1 100 ? -3.967 -8.121 5.827 1.00 83.38 100 VAL A C 1
ATOM 792 O O . VAL A 1 100 ? -3.299 -8.074 4.794 1.00 83.38 100 VAL A O 1
ATOM 795 N N . ALA A 1 101 ? -3.674 -8.972 6.816 1.00 82.06 101 ALA A N 1
ATOM 796 C CA . ALA A 1 101 ? -2.500 -9.845 6.821 1.00 82.06 101 ALA A CA 1
ATOM 797 C C . ALA A 1 101 ? -2.503 -10.873 5.683 1.00 82.06 101 ALA A C 1
ATOM 799 O O . ALA A 1 101 ? -1.424 -11.180 5.175 1.00 82.06 101 ALA A O 1
ATOM 800 N N . ASP A 1 102 ? -3.674 -11.334 5.235 1.00 84.25 102 ASP A N 1
ATOM 801 C CA . ASP A 1 102 ? -3.818 -12.234 4.081 1.00 84.25 102 ASP A CA 1
ATOM 802 C C . ASP A 1 102 ? -3.208 -11.655 2.792 1.00 84.25 102 ASP A C 1
ATOM 804 O O . ASP A 1 102 ? -2.757 -12.397 1.914 1.00 84.25 102 ASP A O 1
ATOM 808 N N . PHE A 1 103 ? -3.122 -10.326 2.696 1.00 81.06 103 PHE A N 1
ATOM 809 C CA . PHE A 1 103 ? -2.528 -9.630 1.556 1.00 81.06 103 PHE A CA 1
ATOM 810 C C . PHE A 1 103 ? -1.094 -9.156 1.814 1.00 81.06 103 PHE A C 1
ATOM 812 O O . PHE A 1 103 ? -0.410 -8.760 0.870 1.00 81.06 103 PHE A O 1
ATOM 819 N N . LEU A 1 104 ? -0.604 -9.201 3.057 1.00 79.38 104 LEU A N 1
ATOM 820 C CA . LEU A 1 104 ? 0.754 -8.780 3.402 1.00 79.38 104 LEU A CA 1
ATOM 821 C C . LEU A 1 104 ? 1.767 -9.920 3.237 1.00 79.38 104 LEU A C 1
ATOM 823 O O . LEU A 1 104 ? 1.476 -11.106 3.381 1.00 79.38 104 LEU A O 1
ATOM 827 N N . ALA A 1 105 ? 3.026 -9.564 2.969 1.00 71.75 105 ALA A N 1
ATOM 828 C CA . ALA A 1 105 ? 4.094 -10.558 2.988 1.00 71.75 105 ALA A CA 1
ATOM 829 C C . ALA A 1 105 ? 4.383 -11.021 4.436 1.00 71.75 105 ALA A C 1
ATOM 831 O O . ALA A 1 105 ? 4.412 -10.192 5.349 1.00 71.75 105 ALA A O 1
ATOM 832 N N . PRO A 1 106 ? 4.696 -12.311 4.661 1.00 60.84 106 PRO A N 1
ATOM 833 C CA . PRO A 1 106 ? 5.006 -12.826 5.992 1.00 60.84 106 PRO A CA 1
ATOM 834 C C . PRO A 1 106 ? 6.250 -12.156 6.599 1.00 60.84 106 PRO A C 1
ATOM 836 O O . PRO A 1 106 ? 7.241 -11.897 5.905 1.00 60.84 106 PRO A O 1
ATOM 839 N N . GLY A 1 107 ? 6.209 -11.923 7.916 1.00 57.22 107 GLY A N 1
ATOM 840 C CA . GLY A 1 107 ? 7.281 -11.272 8.681 1.00 57.22 107 GLY A CA 1
ATOM 841 C C . GLY A 1 107 ? 7.049 -9.787 8.979 1.00 57.22 107 GLY A C 1
ATOM 842 O O . GLY A 1 107 ? 8.015 -9.025 8.971 1.00 57.22 107 GLY A O 1
ATOM 843 N N . CYS A 1 108 ? 5.796 -9.379 9.214 1.00 50.06 108 CYS A N 1
ATOM 844 C CA . CYS A 1 108 ? 5.470 -8.048 9.733 1.00 50.06 108 CYS A CA 1
ATOM 845 C C . CYS A 1 108 ? 6.127 -7.844 11.109 1.00 50.06 108 CYS A C 1
ATOM 847 O O . CYS A 1 108 ? 6.096 -8.739 11.956 1.00 50.06 108 CYS A O 1
ATOM 849 N N . CYS A 1 109 ? 6.761 -6.692 11.310 1.00 43.84 109 CYS A N 1
ATOM 850 C CA . CYS A 1 109 ? 7.504 -6.374 12.531 1.00 43.84 109 CYS A CA 1
ATOM 851 C C . CYS A 1 109 ? 6.598 -5.612 13.512 1.00 43.84 109 CYS A C 1
ATOM 853 O O . CYS A 1 109 ? 5.785 -4.797 13.085 1.00 43.84 109 CYS A O 1
ATOM 855 N N . SER A 1 110 ? 6.750 -5.848 14.820 1.00 44.09 110 SER A N 1
ATOM 856 C CA . SER A 1 110 ? 5.993 -5.171 15.890 1.00 44.09 110 SER A CA 1
ATOM 857 C C . SER A 1 110 ? 6.807 -4.110 16.646 1.00 44.09 110 SER A C 1
ATOM 859 O O . SER A 1 110 ? 6.337 -3.571 17.644 1.00 44.09 110 SER A O 1
ATOM 861 N N . ASN A 1 111 ? 8.036 -3.824 16.212 1.00 35.38 111 ASN A N 1
ATOM 862 C CA . ASN A 1 111 ? 8.931 -2.836 16.809 1.00 35.38 111 ASN A CA 1
ATOM 863 C C . ASN A 1 111 ? 9.473 -1.865 15.746 1.00 35.38 111 ASN A C 1
ATOM 865 O O . ASN A 1 111 ? 9.783 -2.264 14.624 1.00 35.38 111 ASN A O 1
ATOM 869 N N . LEU A 1 112 ? 9.539 -0.584 16.115 1.00 35.91 112 LEU A N 1
ATOM 870 C CA . LEU A 1 112 ? 9.981 0.530 15.275 1.00 35.91 112 LEU A CA 1
ATOM 871 C C . LEU A 1 112 ? 11.393 0.965 15.682 1.00 35.91 112 LEU A C 1
ATOM 873 O O . LEU A 1 112 ? 11.613 1.196 16.865 1.00 35.91 112 LEU A O 1
ATOM 877 N N . ASP A 1 113 ? 12.296 1.125 14.710 1.00 29.48 113 ASP A N 1
ATOM 878 C CA . ASP A 1 113 ? 13.642 1.689 14.896 1.00 29.48 113 ASP A CA 1
ATOM 879 C C . ASP A 1 113 ? 13.935 2.823 13.871 1.00 29.48 113 ASP A C 1
ATOM 881 O O . ASP A 1 113 ? 13.282 2.922 12.830 1.00 29.48 113 ASP A O 1
ATOM 885 N N . HIS A 1 114 ? 14.922 3.663 14.224 1.00 28.06 114 HIS A N 1
ATOM 886 C CA . HIS A 1 114 ? 15.084 5.134 14.074 1.00 28.06 114 HIS A CA 1
ATOM 887 C C . HIS A 1 114 ? 15.600 5.732 12.720 1.00 28.06 114 HIS A C 1
ATOM 889 O O . HIS A 1 114 ? 15.903 4.997 11.788 1.00 28.06 114 HIS A O 1
ATOM 895 N N . TYR A 1 115 ? 15.787 7.081 12.714 1.00 31.53 115 TYR A N 1
ATOM 896 C CA . TYR A 1 115 ? 16.723 7.982 11.941 1.00 31.53 115 TYR A CA 1
ATOM 897 C C . TYR A 1 115 ? 16.165 8.876 10.810 1.00 31.53 115 TYR A C 1
ATOM 899 O O . TYR A 1 115 ? 15.204 8.476 10.198 1.00 31.53 115 TYR A O 1
ATOM 907 N N . THR A 1 116 ? 16.740 10.091 10.586 1.00 30.72 116 THR A N 1
ATOM 908 C CA . THR A 1 116 ? 16.269 11.254 9.752 1.00 30.72 116 THR A CA 1
ATOM 909 C C . THR A 1 116 ? 17.140 11.682 8.529 1.00 30.72 116 THR A C 1
ATOM 911 O O . THR A 1 116 ? 18.351 11.470 8.508 1.00 30.72 116 THR A O 1
ATOM 914 N N . VAL A 1 117 ? 16.550 12.457 7.583 1.00 33.06 117 VAL A N 1
ATOM 915 C CA . VAL A 1 117 ? 16.981 12.680 6.165 1.00 33.06 117 VAL A CA 1
ATOM 916 C C . VAL A 1 117 ? 17.368 14.124 5.736 1.00 33.06 117 VAL A C 1
ATOM 918 O O . VAL A 1 117 ? 16.698 15.076 6.138 1.00 33.06 117 VAL A O 1
ATOM 921 N N . ALA A 1 118 ? 18.322 14.270 4.782 1.00 34.94 118 ALA A N 1
ATOM 922 C CA . ALA A 1 118 ? 18.524 15.455 3.908 1.00 34.94 118 ALA A CA 1
ATOM 923 C C . ALA A 1 118 ? 18.870 15.140 2.412 1.00 34.94 118 ALA A C 1
ATOM 925 O O . ALA A 1 118 ? 19.430 14.088 2.105 1.00 34.94 118 ALA A O 1
ATOM 926 N N . GLU A 1 119 ? 18.532 16.110 1.531 1.00 43.84 119 GLU A N 1
ATOM 927 C CA . GLU A 1 119 ? 18.691 16.284 0.054 1.00 43.84 119 GLU A CA 1
ATOM 928 C C . GLU A 1 119 ? 18.247 15.155 -0.906 1.00 43.84 119 GLU A C 1
ATOM 930 O O . GLU A 1 119 ? 18.626 13.998 -0.769 1.00 43.84 119 GLU A O 1
ATOM 935 N N . GLN A 1 120 ? 17.420 15.507 -1.906 1.00 58.59 120 GLN A N 1
ATOM 936 C CA . GLN A 1 120 ? 16.597 14.559 -2.674 1.00 58.59 120 GLN A CA 1
ATOM 937 C C . GLN A 1 120 ? 17.044 14.415 -4.138 1.00 58.59 120 GLN A C 1
ATOM 939 O O . GLN A 1 120 ? 17.194 15.401 -4.854 1.00 58.59 120 GLN A O 1
ATOM 944 N N . THR A 1 121 ? 17.199 13.181 -4.617 1.00 69.38 121 THR A N 1
ATOM 945 C CA . THR A 1 121 ? 17.423 12.840 -6.038 1.00 69.38 121 THR A CA 1
ATOM 946 C C . THR A 1 121 ? 16.573 11.624 -6.408 1.00 69.38 121 THR A C 1
ATOM 948 O O . THR A 1 121 ? 16.442 10.726 -5.589 1.00 69.38 121 THR A O 1
ATOM 951 N N . TYR A 1 122 ? 16.014 11.543 -7.618 1.00 75.44 122 TYR A N 1
ATOM 952 C CA . TYR A 1 122 ? 15.196 10.398 -8.053 1.00 75.44 122 TYR A CA 1
ATOM 953 C C . TYR A 1 122 ? 15.949 9.500 -9.043 1.00 75.44 122 TYR A C 1
ATOM 955 O O . TYR A 1 122 ? 16.706 9.994 -9.877 1.00 75.44 122 TYR A O 1
ATOM 963 N N . GLN A 1 123 ? 15.766 8.181 -8.947 1.00 76.81 123 GLN A N 1
ATOM 964 C CA . GLN A 1 123 ? 16.434 7.178 -9.784 1.00 76.81 123 GLN A CA 1
ATOM 965 C C . GLN A 1 123 ? 15.470 6.045 -10.148 1.00 76.81 123 GLN A C 1
ATOM 967 O O . GLN A 1 123 ? 14.743 5.558 -9.287 1.00 76.81 123 GLN A O 1
ATOM 972 N N . VAL A 1 124 ? 15.483 5.606 -11.408 1.00 77.19 124 VAL A N 1
ATOM 973 C CA . VAL A 1 124 ? 14.681 4.468 -11.887 1.00 77.19 124 VAL A CA 1
ATOM 974 C C . VAL A 1 124 ? 15.592 3.273 -12.134 1.00 77.19 124 VAL A C 1
ATOM 976 O O . VAL A 1 124 ? 16.638 3.404 -12.768 1.00 77.19 124 VAL A O 1
ATOM 979 N N . TYR A 1 125 ? 15.177 2.106 -11.657 1.00 82.19 125 TYR A N 1
ATOM 980 C CA . TYR A 1 125 ? 15.886 0.843 -11.807 1.00 82.19 125 TYR A CA 1
ATOM 981 C C . TYR A 1 125 ? 14.984 -0.183 -12.475 1.00 82.19 125 TYR A C 1
ATOM 983 O O . TYR A 1 125 ? 13.813 -0.306 -12.124 1.00 82.19 125 TYR A O 1
ATOM 991 N N . LYS A 1 126 ? 15.539 -0.951 -13.410 1.00 84.44 126 LYS A N 1
ATOM 992 C CA . LYS A 1 126 ? 14.880 -2.146 -13.930 1.00 84.44 126 LYS A CA 1
ATOM 993 C C . LYS A 1 126 ? 15.266 -3.342 -13.057 1.00 84.44 126 LYS A C 1
ATOM 995 O O . LYS A 1 126 ? 16.451 -3.536 -12.798 1.00 84.44 126 LYS A O 1
ATOM 1000 N N . ALA A 1 127 ? 14.282 -4.125 -12.634 1.00 85.38 127 ALA A N 1
ATOM 1001 C CA . ALA A 1 127 ? 14.464 -5.366 -11.893 1.00 85.38 127 ALA A CA 1
ATOM 1002 C C . ALA A 1 127 ? 13.709 -6.514 -12.574 1.00 85.38 127 ALA A C 1
ATOM 1004 O O . ALA A 1 127 ? 12.762 -6.306 -13.337 1.00 85.38 127 ALA A O 1
ATOM 1005 N N . ASP A 1 128 ? 14.137 -7.732 -12.272 1.00 83.12 128 ASP A N 1
ATOM 1006 C CA . ASP A 1 128 ? 13.481 -8.969 -12.678 1.00 83.12 128 ASP A CA 1
ATOM 1007 C C . ASP A 1 128 ? 13.572 -10.009 -11.551 1.00 83.12 128 ASP A C 1
ATOM 1009 O O . ASP A 1 128 ? 14.155 -9.773 -10.489 1.00 83.12 128 ASP A O 1
ATOM 1013 N N . VAL A 1 129 ? 12.995 -11.186 -11.780 1.00 82.50 129 VAL A N 1
ATOM 1014 C CA . VAL A 1 129 ? 12.938 -12.288 -10.808 1.00 82.50 129 VAL A CA 1
ATOM 1015 C C . VAL A 1 129 ? 14.313 -12.837 -10.411 1.00 82.50 129 VAL A C 1
ATOM 1017 O O . VAL A 1 129 ? 14.425 -13.475 -9.365 1.00 82.50 129 VAL A O 1
ATOM 1020 N N . THR A 1 130 ? 15.353 -12.578 -11.210 1.00 83.38 130 THR A N 1
ATOM 1021 C CA . THR A 1 130 ? 16.739 -12.982 -10.931 1.00 83.38 130 THR A CA 1
ATOM 1022 C C . THR A 1 130 ? 17.443 -12.006 -9.990 1.00 83.38 130 THR A C 1
ATOM 1024 O O . THR A 1 130 ? 18.446 -12.355 -9.366 1.00 83.38 130 THR A O 1
ATOM 1027 N N . THR A 1 131 ? 16.898 -10.795 -9.833 1.00 84.50 131 THR A N 1
ATOM 1028 C CA . THR A 1 131 ? 17.449 -9.779 -8.938 1.00 84.50 131 THR A CA 1
ATOM 1029 C C . THR A 1 131 ? 17.378 -10.271 -7.484 1.00 84.50 131 THR A C 1
ATOM 1031 O O . THR A 1 131 ? 16.286 -10.589 -6.992 1.00 84.50 131 THR A O 1
ATOM 1034 N N . PRO A 1 132 ? 18.510 -10.325 -6.751 1.00 86.75 132 PRO A N 1
ATOM 1035 C CA . PRO A 1 132 ? 18.533 -10.837 -5.385 1.00 86.75 132 PRO A CA 1
ATOM 1036 C C . PRO A 1 132 ? 17.507 -10.141 -4.488 1.00 86.75 132 PRO A C 1
ATOM 1038 O O . PRO A 1 132 ? 17.394 -8.918 -4.483 1.00 86.75 132 PRO A O 1
ATOM 1041 N N . ASN A 1 133 ? 16.758 -10.925 -3.708 1.00 86.31 133 ASN A N 1
ATOM 1042 C CA . ASN A 1 133 ? 15.702 -10.463 -2.795 1.00 86.31 133 ASN A CA 1
ATOM 1043 C C . ASN A 1 133 ? 14.512 -9.722 -3.441 1.00 86.31 133 ASN A C 1
ATOM 1045 O O . ASN A 1 133 ? 13.563 -9.388 -2.723 1.00 86.31 133 ASN A O 1
ATOM 1049 N N . PHE A 1 134 ? 14.486 -9.521 -4.764 1.00 88.19 134 PHE A N 1
ATOM 1050 C CA . PHE A 1 134 ? 13.427 -8.755 -5.421 1.00 88.19 134 PHE A CA 1
ATOM 1051 C C . PHE A 1 134 ? 12.053 -9.408 -5.269 1.00 88.19 134 PHE A C 1
ATOM 1053 O O . PHE A 1 134 ? 11.086 -8.720 -4.969 1.00 88.19 134 PHE A O 1
ATOM 1060 N N . ARG A 1 135 ? 11.952 -10.740 -5.348 1.00 89.06 135 ARG A N 1
ATOM 1061 C CA . ARG A 1 135 ? 10.675 -11.442 -5.128 1.00 89.06 135 ARG A CA 1
ATOM 1062 C C . ARG A 1 135 ? 10.059 -11.128 -3.760 1.00 89.06 135 ARG A C 1
ATOM 1064 O O . ARG A 1 135 ? 8.856 -10.903 -3.665 1.00 89.06 135 ARG A O 1
ATOM 1071 N N . LYS A 1 136 ? 10.872 -11.096 -2.697 1.00 88.12 136 LYS A N 1
ATOM 1072 C CA . LYS A 1 136 ? 10.399 -10.752 -1.344 1.00 88.12 136 LYS A CA 1
ATOM 1073 C C . LYS A 1 136 ? 9.999 -9.279 -1.259 1.00 88.12 136 LYS A C 1
ATOM 1075 O O . LYS A 1 136 ? 9.007 -8.954 -0.618 1.00 88.12 136 LYS A O 1
ATOM 1080 N N . TYR A 1 137 ? 10.759 -8.410 -1.918 1.00 89.69 137 TYR A N 1
ATOM 1081 C CA . TYR A 1 137 ? 10.472 -6.985 -1.996 1.00 89.69 137 TYR A CA 1
ATOM 1082 C C . TYR A 1 137 ? 9.162 -6.691 -2.747 1.00 89.69 137 TYR A C 1
ATOM 1084 O O . TYR A 1 137 ? 8.278 -6.040 -2.196 1.00 89.69 137 TYR A O 1
ATOM 1092 N N . HIS A 1 138 ? 8.990 -7.243 -3.951 1.00 92.00 138 HIS A N 1
ATOM 1093 C CA . HIS A 1 138 ? 7.798 -7.072 -4.781 1.00 92.00 138 HIS A CA 1
ATOM 1094 C C . HIS A 1 138 ? 6.532 -7.580 -4.085 1.00 92.00 138 HIS A C 1
ATOM 1096 O O . HIS A 1 138 ? 5.505 -6.918 -4.152 1.00 92.00 138 HIS A O 1
ATOM 1102 N N . LYS A 1 139 ? 6.610 -8.689 -3.332 1.00 90.38 139 LYS A N 1
ATOM 1103 C CA . LYS A 1 139 ? 5.480 -9.172 -2.519 1.00 90.38 139 LYS A CA 1
ATOM 1104 C C . LYS A 1 139 ? 4.958 -8.136 -1.515 1.00 90.38 139 LYS A C 1
ATOM 1106 O O . LYS A 1 139 ? 3.773 -8.152 -1.222 1.00 90.38 139 LYS A O 1
ATOM 1111 N N . ARG A 1 140 ? 5.822 -7.251 -1.002 1.00 91.56 140 ARG A N 1
ATOM 1112 C CA . ARG A 1 140 ? 5.430 -6.140 -0.113 1.00 91.56 140 ARG A CA 1
ATOM 1113 C C . ARG A 1 140 ? 4.968 -4.908 -0.886 1.00 91.56 140 ARG A C 1
ATOM 1115 O O . ARG A 1 140 ? 4.129 -4.175 -0.395 1.00 91.56 140 ARG A O 1
ATOM 1122 N N . LEU A 1 141 ? 5.507 -4.685 -2.084 1.00 91.94 141 LEU A N 1
ATOM 1123 C CA . LEU A 1 141 ? 5.151 -3.550 -2.941 1.00 91.94 141 LEU A CA 1
ATOM 1124 C C . LEU A 1 141 ? 3.791 -3.726 -3.630 1.00 91.94 141 LEU A C 1
ATOM 1126 O O . LEU A 1 141 ? 3.024 -2.775 -3.730 1.00 91.94 141 LEU A O 1
ATOM 1130 N N . GLN A 1 142 ? 3.464 -4.935 -4.086 1.00 92.94 142 GLN A N 1
ATOM 1131 C CA . GLN A 1 142 ? 2.235 -5.192 -4.843 1.00 92.94 142 GLN A CA 1
ATOM 1132 C C . GLN A 1 142 ? 0.950 -4.979 -4.025 1.00 92.94 142 GLN A C 1
ATOM 1134 O O . GLN A 1 142 ? -0.126 -4.860 -4.602 1.00 92.94 142 GLN A O 1
ATOM 1139 N N . THR A 1 143 ? 1.040 -4.892 -2.693 1.00 92.31 143 THR A N 1
ATOM 1140 C CA . THR A 1 143 ? -0.117 -4.602 -1.833 1.00 92.31 143 THR A CA 1
ATOM 1141 C C . THR A 1 143 ? -0.670 -3.208 -2.091 1.00 92.31 143 THR A C 1
ATOM 1143 O O . THR A 1 143 ? -1.873 -3.010 -2.010 1.00 92.31 143 THR A O 1
ATOM 1146 N N . PHE A 1 144 ? 0.187 -2.251 -2.470 1.00 93.38 144 PHE A N 1
ATOM 1147 C CA . PHE A 1 144 ? -0.255 -0.904 -2.822 1.00 93.38 144 PHE A CA 1
ATOM 1148 C C . PHE A 1 144 ? -1.184 -0.884 -4.036 1.00 93.38 144 PHE A C 1
ATOM 1150 O O . PHE A 1 144 ? -2.019 0.001 -4.151 1.00 93.38 144 PHE A O 1
ATOM 1157 N N . VAL A 1 145 ? -1.081 -1.860 -4.935 1.00 92.88 145 VAL A N 1
ATOM 1158 C CA . VAL A 1 145 ? -1.919 -1.898 -6.137 1.00 92.88 145 VAL A CA 1
ATOM 1159 C C . VAL A 1 145 ? -3.382 -2.139 -5.784 1.00 92.88 145 VAL A C 1
ATOM 1161 O O . VAL A 1 145 ? -4.243 -1.538 -6.412 1.00 92.88 145 VAL A O 1
ATOM 1164 N N . LEU A 1 146 ? -3.649 -2.943 -4.747 1.00 91.94 146 LEU A N 1
ATOM 1165 C CA . LEU A 1 146 ? -5.010 -3.208 -4.265 1.00 91.94 146 LEU A CA 1
ATOM 1166 C C . LEU A 1 146 ? -5.692 -1.938 -3.733 1.00 91.94 146 LEU A C 1
ATOM 1168 O O . LEU A 1 146 ? -6.910 -1.827 -3.774 1.00 91.94 146 LEU A O 1
ATOM 1172 N N . TRP A 1 147 ? -4.896 -0.984 -3.236 1.00 92.06 147 TRP A N 1
ATOM 1173 C CA . TRP A 1 147 ? -5.380 0.262 -2.639 1.00 92.06 147 TRP A CA 1
ATOM 1174 C C . TRP A 1 147 ? -5.616 1.394 -3.649 1.00 92.06 147 TRP A C 1
ATOM 1176 O O . TRP A 1 147 ? -6.279 2.377 -3.315 1.00 92.06 147 TRP A O 1
ATOM 1186 N N . TYR A 1 148 ? -5.025 1.305 -4.847 1.00 94.12 148 TYR A N 1
ATOM 1187 C CA . TYR A 1 148 ? -4.917 2.441 -5.779 1.00 94.12 148 TYR A CA 1
ATOM 1188 C C . TYR A 1 148 ? -5.252 2.119 -7.237 1.00 94.12 148 TYR A C 1
ATOM 1190 O O . TYR A 1 148 ? -5.329 3.036 -8.054 1.00 94.12 148 TYR A O 1
ATOM 1198 N N . ILE A 1 149 ? -5.420 0.848 -7.607 1.00 91.81 149 ILE A N 1
ATOM 1199 C CA . ILE A 1 149 ? -5.789 0.462 -8.971 1.00 91.81 149 ILE A CA 1
ATOM 1200 C C . ILE A 1 149 ? -6.993 -0.469 -8.912 1.00 91.81 149 ILE A C 1
ATOM 1202 O O . ILE A 1 149 ? -6.917 -1.582 -8.395 1.00 91.81 149 ILE A O 1
ATOM 1206 N N . ASP A 1 150 ? -8.089 -0.018 -9.513 1.00 89.50 150 ASP A N 1
ATOM 1207 C CA . ASP A 1 150 ? -9.306 -0.813 -9.604 1.00 89.50 150 ASP A CA 1
ATOM 1208 C C . ASP A 1 150 ? -9.087 -2.068 -10.460 1.00 89.50 150 ASP A C 1
ATOM 1210 O O . ASP A 1 150 ? -8.333 -2.059 -11.440 1.00 89.50 150 ASP A O 1
ATOM 1214 N N . ALA A 1 151 ? -9.736 -3.162 -10.063 1.00 87.12 151 ALA A N 1
ATOM 1215 C CA . ALA A 1 151 ? -9.5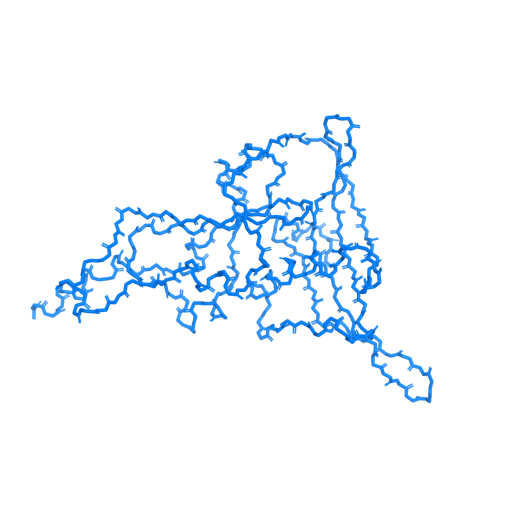84 -4.490 -10.652 1.00 87.12 151 ALA A CA 1
ATOM 1216 C C . ALA A 1 151 ? -8.126 -4.996 -10.724 1.00 87.12 151 ALA A C 1
ATOM 1218 O O . ALA A 1 151 ? -7.788 -5.842 -11.560 1.00 87.12 151 ALA A O 1
ATOM 1219 N N . ALA A 1 152 ? -7.247 -4.506 -9.845 1.00 89.44 152 ALA A N 1
ATOM 1220 C CA . ALA A 1 152 ? -5.895 -5.024 -9.737 1.00 89.44 152 ALA A CA 1
ATOM 1221 C C . ALA A 1 152 ? -5.878 -6.473 -9.247 1.00 89.44 152 ALA A C 1
ATOM 1223 O O . ALA A 1 152 ? -6.659 -6.878 -8.389 1.00 89.44 152 ALA A O 1
ATOM 1224 N N . SER A 1 153 ? -4.920 -7.239 -9.760 1.00 91.00 153 SER A N 1
ATOM 1225 C CA . SER A 1 153 ? -4.590 -8.574 -9.276 1.00 91.00 153 SER A CA 1
ATOM 1226 C C . SER A 1 153 ? -3.081 -8.704 -9.107 1.00 91.00 153 SER A C 1
ATOM 1228 O O . SER A 1 153 ? -2.301 -8.065 -9.821 1.00 91.00 153 SER A O 1
ATOM 1230 N N . PHE A 1 154 ? -2.643 -9.564 -8.191 1.00 92.75 154 PHE A N 1
ATOM 1231 C CA . PHE A 1 154 ? -1.225 -9.891 -8.076 1.00 92.75 154 PHE A CA 1
ATOM 1232 C C . PHE A 1 154 ? -0.711 -10.588 -9.340 1.00 92.75 154 PHE A C 1
ATOM 1234 O O . PHE A 1 154 ? -1.437 -11.325 -10.007 1.00 92.75 154 PHE A O 1
ATOM 1241 N N . LEU A 1 155 ? 0.549 -10.314 -9.677 1.00 90.81 155 LEU A N 1
ATOM 1242 C CA . LEU A 1 155 ? 1.198 -10.865 -10.863 1.00 90.81 155 LEU A CA 1
ATOM 1243 C C . LEU A 1 155 ? 1.835 -12.221 -10.554 1.00 90.81 155 LEU A C 1
ATOM 1245 O O . LEU A 1 155 ? 2.351 -12.440 -9.454 1.00 90.81 155 LEU A O 1
ATOM 1249 N N . ASP A 1 156 ? 1.862 -13.101 -11.555 1.00 89.06 156 ASP A N 1
ATOM 1250 C CA . ASP A 1 156 ? 2.633 -14.339 -11.489 1.00 89.06 156 ASP A CA 1
ATOM 1251 C C . ASP A 1 156 ? 4.127 -14.042 -11.676 1.00 89.06 156 ASP A C 1
ATOM 1253 O O . ASP A 1 156 ? 4.601 -13.747 -12.773 1.00 89.06 156 ASP A O 1
ATOM 1257 N N . MET A 1 157 ? 4.865 -14.116 -10.571 1.00 86.75 157 MET A N 1
ATOM 1258 C CA . MET A 1 157 ? 6.305 -13.875 -10.529 1.00 86.75 157 MET A CA 1
ATOM 1259 C C . MET A 1 157 ? 7.128 -15.034 -11.110 1.00 86.75 157 MET A C 1
ATOM 1261 O O . MET A 1 157 ? 8.347 -14.900 -11.193 1.00 86.75 157 MET A O 1
ATOM 1265 N N . ASP A 1 158 ? 6.526 -16.178 -11.440 1.00 88.06 158 ASP A N 1
ATOM 1266 C CA . ASP A 1 158 ? 7.229 -17.300 -12.073 1.00 88.06 158 ASP A CA 1
ATOM 1267 C C . ASP A 1 158 ? 7.337 -17.122 -13.602 1.00 88.06 158 ASP A C 1
ATOM 1269 O O . ASP A 1 158 ? 8.196 -17.740 -14.231 1.00 88.06 158 ASP A O 1
ATOM 1273 N N . ASP A 1 159 ? 6.538 -16.224 -14.194 1.00 89.44 159 ASP A N 1
ATOM 1274 C CA . ASP A 1 159 ? 6.622 -15.851 -15.609 1.00 89.44 159 ASP A CA 1
ATOM 1275 C C . ASP A 1 159 ? 7.742 -14.821 -15.846 1.00 89.44 159 ASP A C 1
ATOM 1277 O O . ASP A 1 159 ? 7.673 -13.662 -15.426 1.00 89.44 159 ASP A O 1
ATOM 1281 N N . ASP A 1 160 ? 8.782 -15.227 -16.574 1.00 87.94 160 ASP A N 1
ATOM 1282 C CA . ASP A 1 160 ? 9.944 -14.391 -16.870 1.00 87.94 160 ASP A CA 1
ATOM 1283 C C . ASP A 1 160 ? 9.638 -13.236 -17.836 1.00 87.94 160 ASP A C 1
ATOM 1285 O O . ASP A 1 160 ? 10.476 -12.356 -18.031 1.00 87.94 160 ASP A O 1
ATOM 1289 N N . ARG A 1 161 ? 8.446 -13.184 -18.444 1.00 90.81 161 ARG A N 1
ATOM 1290 C CA . ARG A 1 161 ? 8.051 -12.138 -19.403 1.00 90.81 161 ARG A CA 1
ATOM 1291 C C . ARG A 1 161 ? 7.732 -10.796 -18.751 1.00 90.81 161 ARG A C 1
ATOM 1293 O O . ARG A 1 161 ? 7.630 -9.810 -19.487 1.00 90.81 161 ARG A O 1
ATOM 1300 N N . TRP A 1 162 ? 7.632 -10.738 -17.426 1.00 92.81 162 TRP A N 1
ATOM 1301 C CA . TRP A 1 162 ? 7.424 -9.504 -16.673 1.00 92.81 162 TRP A CA 1
ATOM 1302 C C . TRP A 1 162 ? 8.703 -8.674 -16.536 1.00 92.81 162 TRP A C 1
ATOM 1304 O O . TRP A 1 162 ? 9.727 -9.148 -16.053 1.00 92.81 162 TRP A O 1
ATOM 1314 N N . ASP A 1 163 ? 8.615 -7.402 -16.921 1.00 87.25 163 ASP A N 1
ATOM 1315 C CA . ASP A 1 163 ? 9.609 -6.380 -16.604 1.00 87.25 163 ASP A CA 1
ATOM 1316 C C . ASP A 1 163 ? 9.084 -5.487 -15.468 1.00 87.25 163 ASP A C 1
ATOM 1318 O O . ASP A 1 163 ? 7.941 -5.024 -15.521 1.00 87.25 163 ASP A O 1
ATOM 1322 N N . PHE A 1 164 ? 9.936 -5.194 -14.480 1.00 92.06 164 PHE A N 1
ATOM 1323 C CA . PHE A 1 164 ? 9.618 -4.312 -13.355 1.00 92.06 164 PHE A CA 1
ATOM 1324 C C . PHE A 1 164 ? 10.516 -3.077 -13.388 1.00 92.06 164 PHE A C 1
ATOM 1326 O O . PHE A 1 164 ? 11.738 -3.188 -13.483 1.00 92.06 164 PHE A O 1
ATOM 1333 N N . PHE A 1 165 ? 9.922 -1.894 -13.278 1.00 87.56 165 PHE A N 1
ATOM 1334 C CA . PHE A 1 165 ? 10.623 -0.616 -13.220 1.00 87.56 165 PHE A CA 1
ATOM 1335 C C . PHE A 1 165 ? 10.295 0.054 -11.890 1.00 87.56 165 PHE A C 1
ATOM 1337 O O . PHE A 1 165 ? 9.142 0.374 -11.629 1.00 87.56 165 PHE A O 1
ATOM 1344 N N . LEU A 1 166 ? 11.300 0.238 -11.042 1.00 87.25 166 LEU A N 1
ATOM 1345 C CA . LEU A 1 166 ? 11.174 0.753 -9.681 1.00 87.25 166 LEU A CA 1
ATOM 1346 C C . LEU A 1 166 ? 11.763 2.159 -9.624 1.00 87.25 166 LEU A C 1
ATOM 1348 O O . LEU A 1 166 ? 12.924 2.351 -9.988 1.00 87.25 166 LEU A O 1
ATOM 1352 N N . MET A 1 167 ? 10.995 3.133 -9.149 1.00 82.19 167 MET A N 1
ATOM 1353 C CA . MET A 1 167 ? 11.484 4.489 -8.924 1.00 82.19 167 MET A CA 1
ATOM 1354 C C . MET A 1 167 ? 11.797 4.690 -7.446 1.00 82.19 167 MET A C 1
ATOM 1356 O O . MET A 1 167 ? 10.938 4.488 -6.594 1.00 82.19 167 MET A O 1
ATOM 1360 N N . TYR A 1 168 ? 13.007 5.150 -7.144 1.00 84.81 168 TYR A N 1
ATOM 1361 C CA . TYR A 1 168 ? 13.442 5.476 -5.795 1.00 84.81 168 TYR A CA 1
ATOM 1362 C C . TYR A 1 168 ? 13.833 6.941 -5.666 1.00 84.81 168 TYR A C 1
ATOM 1364 O O . TYR A 1 168 ? 14.471 7.525 -6.538 1.00 84.81 168 TYR A O 1
ATOM 1372 N N . LYS A 1 169 ? 13.523 7.503 -4.508 1.00 83.31 169 LYS A N 1
ATOM 1373 C CA . LYS A 1 169 ? 14.071 8.737 -3.975 1.00 83.31 169 LYS A CA 1
ATOM 1374 C C . LYS A 1 169 ? 15.325 8.399 -3.172 1.00 83.31 169 LYS A C 1
ATOM 1376 O O . LYS A 1 169 ? 15.251 7.734 -2.144 1.00 83.31 169 LYS A O 1
ATOM 1381 N N . LYS A 1 170 ? 16.478 8.835 -3.656 1.00 79.00 170 LYS A N 1
ATOM 1382 C CA . LYS A 1 170 ? 17.780 8.756 -2.999 1.00 79.00 170 LYS A CA 1
ATOM 1383 C C . LYS A 1 170 ? 17.963 9.959 -2.081 1.00 79.00 170 LYS A C 1
ATOM 1385 O O . LYS A 1 170 ? 17.726 11.093 -2.501 1.00 79.00 170 LYS A O 1
ATOM 1390 N N . PHE A 1 171 ? 18.446 9.705 -0.875 1.00 78.06 171 PHE A N 1
ATOM 1391 C CA . PHE A 1 171 ? 18.798 10.735 0.095 1.00 78.06 171 PHE A CA 1
ATOM 1392 C C . PHE A 1 171 ? 19.961 10.285 0.982 1.00 78.06 171 PHE A C 1
ATOM 1394 O O . PHE A 1 171 ? 20.362 9.118 0.956 1.00 78.06 171 PHE A O 1
ATOM 1401 N N . ARG A 1 172 ? 20.547 11.216 1.741 1.00 72.50 172 ARG A N 1
ATOM 1402 C CA . ARG A 1 172 ? 21.595 10.899 2.719 1.00 72.50 172 ARG A CA 1
ATOM 1403 C C . ARG A 1 172 ? 21.050 10.951 4.136 1.00 72.50 172 ARG A C 1
ATOM 1405 O O . ARG A 1 172 ? 20.344 11.883 4.514 1.00 72.50 172 ARG A O 1
ATOM 1412 N N . GLU A 1 173 ? 21.447 9.958 4.916 1.00 66.81 173 GLU A N 1
ATOM 1413 C CA . GLU A 1 173 ? 21.033 9.758 6.297 1.00 66.81 173 GLU A CA 1
ATOM 1414 C C . GLU A 1 173 ? 22.218 9.231 7.106 1.00 66.81 173 GLU A C 1
ATOM 1416 O O . GLU A 1 173 ? 22.841 8.238 6.733 1.00 66.81 173 GLU A O 1
ATOM 1421 N N . ALA A 1 174 ? 22.591 9.946 8.172 1.00 69.44 174 ALA A N 1
ATOM 1422 C CA . ALA A 1 174 ? 23.739 9.613 9.027 1.00 69.44 174 ALA A CA 1
ATOM 1423 C C . ALA A 1 174 ? 25.047 9.284 8.257 1.00 69.44 174 ALA A C 1
ATOM 1425 O O . ALA A 1 174 ? 25.833 8.434 8.667 1.00 69.44 174 ALA A O 1
ATOM 1426 N N . GLY A 1 175 ? 25.284 9.938 7.111 1.00 70.62 175 GLY A N 1
ATOM 1427 C CA . GLY A 1 175 ? 26.456 9.705 6.251 1.00 70.62 175 GLY A CA 1
ATOM 1428 C C . GLY A 1 175 ? 26.334 8.522 5.277 1.00 70.62 175 GLY A C 1
ATOM 1429 O O . GLY A 1 175 ? 27.178 8.382 4.392 1.00 70.62 175 GLY A O 1
ATOM 1430 N N . THR A 1 176 ? 25.267 7.726 5.371 1.00 73.00 176 THR A N 1
ATOM 1431 C CA . THR A 1 176 ? 24.959 6.616 4.459 1.00 73.00 176 THR A CA 1
ATOM 1432 C C . THR A 1 176 ? 23.954 7.060 3.396 1.00 73.00 176 THR A C 1
ATOM 1434 O O . THR A 1 176 ? 23.135 7.954 3.606 1.00 73.00 176 THR A O 1
ATOM 1437 N N . THR A 1 177 ? 24.055 6.483 2.199 1.00 75.69 177 THR A N 1
ATOM 1438 C CA . THR A 1 177 ? 23.077 6.712 1.129 1.00 75.69 177 THR A CA 1
ATOM 1439 C C . THR A 1 177 ? 21.904 5.757 1.306 1.00 75.69 177 THR A C 1
ATOM 1441 O O . THR A 1 177 ? 22.095 4.544 1.237 1.00 75.69 177 THR A O 1
ATOM 1444 N N . THR A 1 178 ? 20.707 6.312 1.462 1.00 78.62 178 THR A N 1
ATOM 1445 C CA . THR A 1 178 ? 19.459 5.567 1.642 1.00 78.62 178 THR A CA 1
ATOM 1446 C C . THR A 1 178 ? 18.517 5.830 0.465 1.00 78.62 178 THR A C 1
ATOM 1448 O O . THR A 1 178 ? 18.648 6.815 -0.270 1.00 78.62 178 THR A O 1
ATOM 1451 N N . TYR A 1 179 ? 17.577 4.911 0.262 1.00 82.00 179 TYR A N 1
ATOM 1452 C CA . TYR A 1 179 ? 16.595 4.934 -0.813 1.00 82.00 179 TYR A CA 1
ATOM 1453 C C . TYR A 1 179 ? 15.191 4.778 -0.230 1.00 82.00 179 TYR A C 1
ATOM 1455 O O . TYR A 1 179 ? 14.994 3.973 0.674 1.00 82.00 179 TYR A O 1
ATOM 1463 N N . SER A 1 180 ? 14.223 5.517 -0.765 1.00 86.06 180 SER A N 1
ATOM 1464 C CA . SER A 1 180 ? 12.791 5.390 -0.480 1.00 86.06 180 SER A CA 1
ATOM 1465 C C . SER A 1 180 ? 12.043 5.117 -1.777 1.00 86.06 180 SER A C 1
ATOM 1467 O O . SER A 1 180 ? 12.317 5.762 -2.785 1.00 86.06 180 SER A O 1
ATOM 1469 N N . ILE A 1 181 ? 11.144 4.141 -1.789 1.00 91.62 181 ILE A N 1
ATOM 1470 C CA . ILE A 1 181 ? 10.331 3.821 -2.961 1.00 91.62 181 ILE A CA 1
ATOM 1471 C C . ILE A 1 181 ? 9.334 4.945 -3.241 1.00 91.62 181 ILE A C 1
ATOM 1473 O O . ILE A 1 181 ? 8.639 5.431 -2.354 1.00 91.62 181 ILE A O 1
ATOM 1477 N N . VAL A 1 182 ? 9.281 5.357 -4.501 1.00 87.94 182 VAL A N 1
ATOM 1478 C CA . VAL A 1 182 ? 8.382 6.404 -4.996 1.00 87.94 182 VAL A CA 1
ATOM 1479 C C . VAL A 1 182 ? 7.192 5.802 -5.717 1.00 87.94 182 VAL A C 1
ATOM 1481 O O . VAL A 1 182 ? 6.079 6.306 -5.623 1.00 87.94 182 VAL A O 1
ATOM 1484 N N . GLY A 1 183 ? 7.430 4.720 -6.443 1.00 88.88 183 GLY A N 1
ATOM 1485 C CA . GLY A 1 183 ? 6.441 4.092 -7.290 1.00 88.88 183 GLY A CA 1
ATOM 1486 C C . GLY A 1 183 ? 7.079 3.026 -8.159 1.00 88.88 183 GLY A C 1
ATOM 1487 O O . GLY A 1 183 ? 8.299 2.828 -8.137 1.00 88.88 183 GLY A O 1
ATOM 1488 N N . TYR A 1 184 ? 6.252 2.333 -8.925 1.00 93.38 184 TYR A N 1
ATOM 1489 C CA . TYR A 1 184 ? 6.725 1.337 -9.863 1.00 93.38 184 TYR A CA 1
ATOM 1490 C C . TYR A 1 184 ? 5.789 1.144 -11.051 1.00 93.38 184 TYR A C 1
ATOM 1492 O O . TYR A 1 184 ? 4.621 1.530 -11.034 1.00 93.38 184 TYR A O 1
ATOM 1500 N N . MET A 1 185 ? 6.335 0.517 -12.085 1.00 92.69 185 MET A N 1
ATOM 1501 C CA . MET A 1 185 ? 5.623 0.108 -13.282 1.00 92.69 185 MET A CA 1
ATOM 1502 C C . MET A 1 185 ? 5.960 -1.341 -13.614 1.00 92.69 185 MET A C 1
ATOM 1504 O O . MET A 1 185 ? 7.120 -1.753 -13.532 1.00 92.69 185 MET A O 1
ATOM 1508 N N . THR A 1 186 ? 4.963 -2.095 -14.061 1.00 94.44 186 THR A N 1
ATOM 1509 C CA . THR A 1 186 ? 5.140 -3.428 -14.638 1.00 94.44 186 THR A CA 1
ATOM 1510 C C . THR A 1 186 ? 4.757 -3.421 -16.106 1.00 94.44 186 THR A C 1
ATOM 1512 O O . THR A 1 186 ? 3.780 -2.788 -16.515 1.00 94.44 186 THR A O 1
ATOM 1515 N N . ALA A 1 187 ? 5.530 -4.134 -16.919 1.00 90.69 187 ALA A N 1
ATOM 1516 C CA . ALA A 1 187 ? 5.227 -4.329 -18.327 1.00 90.69 187 ALA A CA 1
ATOM 1517 C C . ALA A 1 187 ? 5.333 -5.807 -18.694 1.00 90.69 187 ALA A C 1
ATOM 1519 O O . ALA A 1 187 ? 6.338 -6.458 -18.410 1.00 90.69 187 ALA A O 1
ATOM 1520 N N . TYR A 1 188 ? 4.307 -6.331 -19.360 1.00 93.06 188 TYR A N 1
ATOM 1521 C CA . TYR A 1 188 ? 4.329 -7.687 -19.888 1.00 93.06 188 TYR A CA 1
ATOM 1522 C C . TYR A 1 188 ? 4.854 -7.699 -21.315 1.00 93.06 188 TYR A C 1
ATOM 1524 O O . TYR A 1 188 ? 4.356 -6.969 -22.179 1.00 93.06 188 TYR A O 1
ATOM 1532 N N . ARG A 1 189 ? 5.840 -8.549 -21.590 1.00 91.44 189 ARG A N 1
ATOM 1533 C CA . ARG A 1 189 ? 6.416 -8.699 -22.929 1.00 91.44 189 ARG A CA 1
ATOM 1534 C C . ARG A 1 189 ? 5.598 -9.692 -23.754 1.00 91.44 189 ARG A C 1
ATOM 1536 O O . ARG A 1 189 ? 5.946 -10.867 -23.839 1.00 91.44 189 ARG A O 1
ATOM 1543 N N . TYR A 1 190 ? 4.533 -9.213 -24.400 1.00 91.62 190 TYR A N 1
ATOM 1544 C CA . TYR A 1 190 ? 3.767 -10.032 -25.342 1.00 91.62 190 TYR A CA 1
ATOM 1545 C C . TYR A 1 190 ? 4.614 -10.388 -26.563 1.00 91.62 190 TYR A C 1
ATOM 1547 O O . TYR A 1 190 ? 5.318 -9.538 -27.113 1.00 91.62 190 TYR A O 1
ATOM 1555 N N . TYR A 1 191 ? 4.517 -11.635 -27.013 1.00 91.69 191 TYR A N 1
ATOM 1556 C CA . TYR A 1 191 ? 5.085 -12.040 -28.291 1.00 91.69 191 TYR A CA 1
ATOM 1557 C C . TYR A 1 191 ? 4.315 -11.373 -29.437 1.00 91.69 191 TYR A C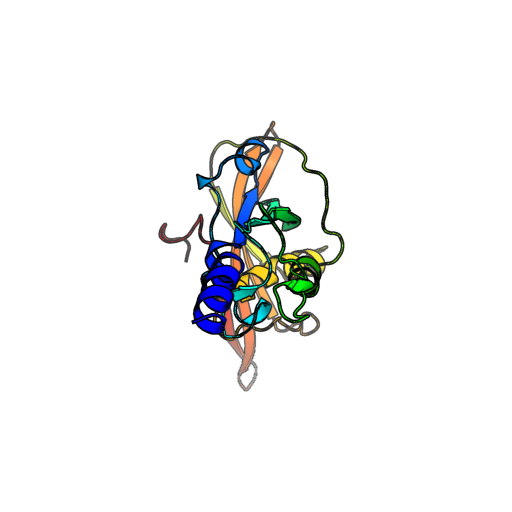 1
ATOM 1559 O O . TYR A 1 191 ? 3.083 -11.371 -29.462 1.00 91.69 191 TYR A O 1
ATOM 1567 N N . ALA A 1 192 ? 5.054 -10.803 -30.379 1.00 89.81 192 ALA A N 1
ATOM 1568 C CA . ALA A 1 192 ? 4.538 -10.256 -31.618 1.00 89.81 192 ALA A CA 1
ATOM 1569 C C . ALA A 1 192 ? 5.216 -10.994 -32.775 1.00 89.81 192 ALA A C 1
ATOM 1571 O O . ALA A 1 192 ? 6.429 -10.919 -32.945 1.00 89.81 192 ALA A O 1
ATOM 1572 N N . TYR A 1 193 ? 4.425 -11.723 -33.560 1.00 84.12 193 TYR A N 1
ATOM 1573 C CA . TYR A 1 193 ? 4.929 -12.489 -34.697 1.00 84.12 193 TYR A CA 1
ATOM 1574 C C . TYR A 1 193 ? 5.717 -11.595 -35.683 1.00 84.12 193 TYR A C 1
ATOM 1576 O O . TYR A 1 193 ? 5.289 -10.460 -35.924 1.00 84.1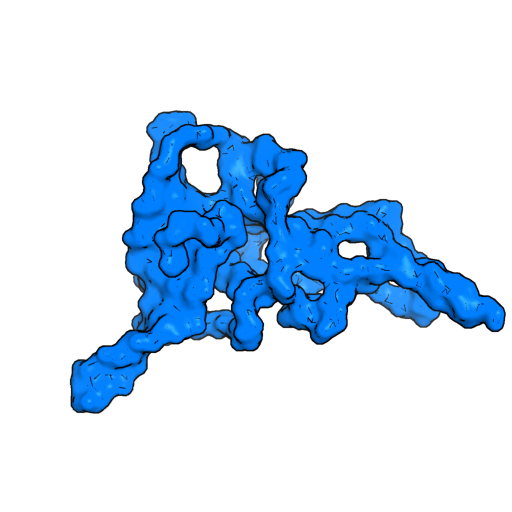2 193 TYR A O 1
ATOM 1584 N N . PRO A 1 194 ? 6.809 -12.090 -36.301 1.00 90.31 194 PRO A N 1
ATOM 1585 C CA . PRO A 1 194 ? 7.389 -13.436 -36.160 1.00 90.31 194 PRO A CA 1
ATOM 1586 C C . PRO A 1 194 ? 8.402 -13.605 -35.016 1.00 90.31 194 PRO A C 1
ATOM 1588 O O . PRO A 1 194 ? 8.637 -14.725 -34.570 1.00 90.31 194 PRO A O 1
ATOM 1591 N N . ASP A 1 195 ? 9.002 -12.534 -34.518 1.00 89.94 195 ASP A N 1
ATOM 1592 C CA . ASP A 1 195 ? 10.113 -12.593 -33.556 1.00 89.94 195 ASP A CA 1
ATOM 1593 C C . ASP A 1 195 ? 10.248 -11.309 -32.718 1.00 89.94 195 ASP A C 1
ATOM 1595 O O . ASP A 1 195 ? 11.255 -11.070 -32.051 1.00 89.94 195 ASP A O 1
ATOM 1599 N N . MET A 1 196 ? 9.209 -10.477 -32.713 1.00 87.94 196 MET A N 1
ATOM 1600 C CA . MET A 1 196 ? 9.175 -9.215 -31.989 1.00 87.94 196 MET A CA 1
ATOM 1601 C C . MET A 1 196 ? 8.542 -9.376 -30.605 1.00 87.94 196 MET A C 1
ATOM 1603 O O . MET A 1 196 ? 7.835 -10.337 -30.292 1.00 87.94 196 MET A O 1
ATOM 1607 N N . LYS A 1 197 ? 8.778 -8.381 -29.751 1.00 89.00 197 LYS A N 1
ATOM 1608 C CA . LYS A 1 197 ? 8.103 -8.235 -28.460 1.00 89.00 197 LYS A CA 1
ATOM 1609 C C . LYS A 1 197 ? 7.314 -6.937 -28.464 1.00 89.00 197 LYS A C 1
ATOM 1611 O O . LYS A 1 197 ? 7.802 -5.912 -28.931 1.00 89.00 197 LYS A O 1
ATOM 1616 N N . ARG A 1 198 ? 6.109 -6.975 -27.906 1.00 90.94 198 ARG A N 1
ATOM 1617 C CA . ARG A 1 198 ? 5.260 -5.810 -27.665 1.00 90.94 198 ARG A CA 1
ATOM 1618 C C . ARG A 1 198 ? 5.059 -5.658 -26.155 1.00 90.94 198 ARG A C 1
ATOM 1620 O O . ARG A 1 198 ? 4.158 -6.290 -25.604 1.00 90.94 198 ARG A O 1
ATOM 1627 N N . PRO A 1 199 ? 5.905 -4.870 -25.469 1.00 86.56 199 PRO A N 1
ATOM 1628 C CA . PRO A 1 199 ? 5.698 -4.557 -24.063 1.00 86.56 199 PRO A CA 1
ATOM 1629 C C . PRO A 1 199 ? 4.363 -3.833 -23.880 1.00 86.56 199 PRO A C 1
ATOM 1631 O O . PRO A 1 199 ? 4.078 -2.865 -24.584 1.00 86.56 199 PRO A O 1
ATOM 1634 N N . ARG A 1 200 ? 3.542 -4.298 -22.942 1.00 94.19 200 ARG A N 1
ATOM 1635 C CA . ARG A 1 200 ? 2.304 -3.630 -22.534 1.00 94.19 200 ARG A CA 1
ATOM 1636 C C . ARG A 1 200 ? 2.396 -3.313 -21.054 1.00 94.19 200 ARG A C 1
ATOM 1638 O O . ARG A 1 200 ? 2.595 -4.226 -20.256 1.00 94.19 200 ARG A O 1
ATOM 1645 N N . ILE A 1 201 ? 2.243 -2.039 -20.706 1.00 93.00 201 ILE A N 1
ATOM 1646 C CA . ILE A 1 201 ? 2.146 -1.611 -19.309 1.00 93.00 201 ILE A CA 1
ATOM 1647 C C . ILE A 1 201 ? 0.915 -2.282 -18.694 1.00 93.00 201 ILE A C 1
ATOM 1649 O O . ILE A 1 201 ? -0.159 -2.263 -19.298 1.00 93.00 201 ILE A O 1
ATOM 1653 N N . SER A 1 202 ? 1.098 -2.913 -17.536 1.00 94.00 202 SER A N 1
ATOM 1654 C CA . SER A 1 202 ? 0.031 -3.606 -16.811 1.00 94.00 202 SER A CA 1
ATOM 1655 C C . SER A 1 202 ? -0.364 -2.845 -15.554 1.00 94.00 202 SER A C 1
ATOM 1657 O O . SER A 1 202 ? -1.533 -2.525 -15.388 1.00 94.00 202 SER A O 1
ATOM 1659 N N . GLN A 1 203 ? 0.597 -2.540 -14.681 1.00 95.56 203 GLN A N 1
ATOM 1660 C CA . GLN A 1 203 ? 0.379 -1.760 -13.463 1.00 95.56 203 GLN A CA 1
ATOM 1661 C C . GLN A 1 203 ? 1.330 -0.567 -13.488 1.00 95.56 203 GLN A C 1
ATOM 1663 O O . GLN A 1 203 ? 2.510 -0.731 -13.795 1.00 95.56 203 GLN A O 1
ATOM 1668 N N . PHE A 1 204 ? 0.826 0.623 -13.180 1.00 93.88 204 PHE A N 1
ATOM 1669 C CA . PHE A 1 204 ? 1.626 1.835 -13.048 1.00 93.88 204 PHE A CA 1
ATOM 1670 C C . PHE A 1 204 ? 1.140 2.590 -11.820 1.00 93.88 204 PHE A C 1
ATOM 1672 O O . PHE A 1 204 ? -0.029 2.962 -11.753 1.00 93.88 204 PHE A O 1
ATOM 1679 N N . LEU A 1 205 ? 2.027 2.797 -10.852 1.00 95.31 205 LEU A N 1
ATOM 1680 C CA . LEU A 1 205 ? 1.679 3.431 -9.591 1.00 95.31 205 LEU A CA 1
ATOM 1681 C C . LEU A 1 205 ? 2.800 4.358 -9.133 1.00 95.31 205 LEU A C 1
ATOM 1683 O O . LEU A 1 205 ? 3.920 3.913 -8.894 1.00 95.31 205 LEU A O 1
ATOM 1687 N N . ILE A 1 206 ? 2.465 5.628 -8.927 1.00 90.38 206 ILE A N 1
ATOM 1688 C CA . ILE A 1 206 ? 3.246 6.551 -8.101 1.00 90.38 206 ILE A CA 1
ATOM 1689 C C . ILE A 1 206 ? 2.531 6.665 -6.758 1.00 90.38 206 ILE A C 1
ATOM 1691 O O . ILE A 1 206 ? 1.328 6.925 -6.725 1.00 90.38 206 ILE A O 1
ATOM 1695 N N . LEU A 1 207 ? 3.250 6.454 -5.656 1.00 91.81 207 LEU A N 1
ATOM 1696 C CA . LEU A 1 207 ? 2.663 6.486 -4.318 1.00 91.81 207 LEU A CA 1
ATOM 1697 C C . LEU A 1 207 ? 2.177 7.905 -3.979 1.00 91.81 207 LEU A C 1
ATOM 1699 O O . LEU A 1 207 ? 2.841 8.871 -4.371 1.00 91.81 207 LEU A O 1
ATOM 1703 N N . PRO A 1 208 ? 1.063 8.055 -3.234 1.00 92.88 208 PRO A N 1
ATOM 1704 C CA . PRO A 1 208 ? 0.393 9.344 -3.042 1.00 92.88 208 PRO A CA 1
ATOM 1705 C C . PRO A 1 208 ? 1.296 10.516 -2.621 1.00 92.88 208 PRO A C 1
ATOM 1707 O O . PRO A 1 208 ? 1.170 11.585 -3.224 1.00 92.88 208 PRO A O 1
ATOM 1710 N N . PRO A 1 209 ? 2.279 10.350 -1.705 1.00 89.38 209 PRO A N 1
ATOM 1711 C CA . PRO A 1 209 ? 3.172 11.446 -1.308 1.00 89.38 209 PRO A CA 1
ATOM 1712 C C . PRO A 1 209 ? 4.048 12.021 -2.434 1.00 89.38 209 PRO A C 1
ATOM 1714 O O . PRO A 1 209 ? 4.659 13.075 -2.261 1.00 89.38 209 PRO A O 1
ATOM 1717 N N . PHE A 1 210 ? 4.152 11.328 -3.571 1.00 86.50 210 PHE A N 1
ATOM 1718 C CA . PHE A 1 210 ? 5.007 11.698 -4.701 1.00 86.50 210 PHE A CA 1
ATOM 1719 C C . PHE A 1 210 ? 4.224 11.940 -5.998 1.00 86.50 210 PHE A C 1
ATOM 1721 O O . PHE A 1 210 ? 4.815 12.038 -7.075 1.00 86.50 210 PHE A O 1
ATOM 1728 N N . GLN A 1 211 ? 2.896 12.027 -5.922 1.00 83.75 211 GLN A N 1
ATOM 1729 C CA . GLN A 1 211 ? 2.054 12.342 -7.072 1.00 83.75 211 GLN A CA 1
ATOM 1730 C C . GLN A 1 211 ? 2.030 13.849 -7.370 1.00 83.75 211 GLN A C 1
ATOM 1732 O O . GLN A 1 211 ? 2.421 14.679 -6.554 1.00 83.75 211 GLN A O 1
ATOM 1737 N N . LYS A 1 212 ? 1.549 14.213 -8.570 1.00 77.00 212 LYS A N 1
ATOM 1738 C CA . LYS A 1 212 ? 1.341 15.608 -9.023 1.00 77.00 212 LYS A CA 1
ATOM 1739 C C . LYS A 1 212 ? 2.601 16.493 -9.030 1.00 77.00 212 LYS A C 1
ATOM 1741 O O . LYS A 1 212 ? 2.495 17.712 -9.103 1.00 77.00 212 LYS A O 1
ATOM 1746 N N . ILE A 1 213 ? 3.785 15.879 -9.036 1.00 76.19 213 ILE A N 1
ATOM 1747 C CA . ILE A 1 213 ? 5.090 16.560 -9.131 1.00 76.19 213 ILE A CA 1
ATOM 1748 C C . ILE A 1 213 ? 5.883 16.187 -10.400 1.00 76.19 213 ILE A C 1
ATOM 1750 O O . ILE A 1 213 ? 7.074 16.466 -10.485 1.00 76.19 213 ILE A O 1
ATOM 1754 N N . GLY A 1 214 ? 5.231 15.560 -11.390 1.00 71.31 214 GLY A N 1
ATOM 1755 C CA . GLY A 1 214 ? 5.831 15.247 -12.698 1.00 71.31 214 GLY A CA 1
ATOM 1756 C C . GLY A 1 214 ? 6.665 13.960 -12.762 1.00 71.31 214 GLY A C 1
ATOM 1757 O O . GLY A 1 214 ? 7.522 13.848 -13.631 1.00 71.31 214 GLY A O 1
ATOM 1758 N N . LEU A 1 215 ? 6.445 13.014 -11.840 1.00 72.56 215 LEU A N 1
ATOM 1759 C CA . LEU A 1 215 ? 7.142 11.715 -11.798 1.00 72.56 215 LEU A CA 1
ATOM 1760 C C . LEU A 1 215 ? 6.379 10.560 -12.475 1.00 72.56 215 LEU A C 1
ATOM 1762 O O . LEU A 1 215 ? 6.947 9.481 -12.633 1.00 72.56 215 LEU A O 1
ATOM 1766 N N . GLY A 1 216 ? 5.100 10.773 -12.803 1.00 53.81 216 GLY A N 1
ATOM 1767 C CA . GLY A 1 216 ? 4.227 9.797 -13.464 1.00 53.81 216 GLY A CA 1
ATOM 1768 C C . GLY A 1 216 ? 4.301 9.849 -14.982 1.00 53.81 216 GLY A C 1
ATOM 1769 O O . GLY A 1 216 ? 4.758 10.884 -15.513 1.00 53.81 216 GLY A O 1
#

InterPro domains:
  IPR016181 Acyl-CoA N-acyltransferase [SSF55729] (10-216)
  IPR017380 Histone acetyltransferase type B, catalytic subunit [PTHR12046] (116-216)
  IPR019467 Histone acetyl transferase HAT1 N-terminal [PF10394] (13-116)
  IPR037113 Histone acetyl transferase 1, N-terminal domain superfamily [G3DSA:3.90.360.10] (6-150)